Protein AF-0000000065871446 (afdb_homodimer)

Secondary structure (DSSP, 8-state):
-BPPHHHHHHTTSEES--TT-EETTEEEEEEEEEEEE-S-EEE-SS-EEPPPEEEPPPBTTEEEE-SEEEEEEESSEEEPPTTEEEEEEE-HHHHHTTEEEE---B-TT-EE--EEEEEE--TT-EEEETT-EEEEEEEEEB-SS------STTTTTT-/-BPPHHHHHHTTSEES--GGGEETTEEEEEEEEEEEE-S--EE-SS-EEPPPEEEPPPBTTEEEE-SEEEEEEESSEEEPPTTEEEEEEE-HHHHHTTEEEE---B-TT-EE--EEEEEE--TT-EEEETT-EEEEEEEEEPPS-------STTTTTT-

Foldseek 3Di:
DWDALVVCVVVVQKDPADDPQGDGFWGFWFFAWKWDFDDDKDDDPVDIDDTDTDTFDADPQKGWFAFDKMKTWTPMKGFAAQQKKKDKFWDPVQVVQQKGKADDIDWHGAIERDMIMIGRRPNVTDMDGGGDGTMTMMMDGHDDDRDDHDDDPCRHPPD/DWDALVVCVVVVQKAPADPPQGDGQWGFWFFAWKWDFDDDKDDDPVDIGGTDTDTFDADPQKGWFAFDKMKTWTPMKGFAAQQKKKDKFWDPVQVVQQKGKADDIHWHGAIERGMIMIGRRRNRTDMDGGGDGTMTMMMDGHDDDRDDHDDDPCRHPPD

pLDDT: mean 96.27, std 3.94, range [69.25, 98.81]

Radius of gyration: 19.35 Å; Cα contacts (8 Å, |Δi|>4): 882; chains: 2; bounding box: 42×55×50 Å

Nearest PDB structures (foldseek):
  8y1w-assembly1_A  TM=8.614E-01  e=1.441E-10  Thermococcus pacificus
  4dhk-assembly1_A  TM=8.028E-01  e=1.268E-08  Burkholderia th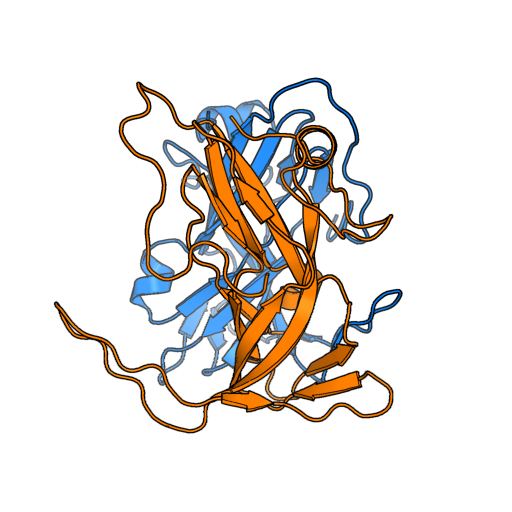ailandensis E264
  3km3-assembly1_A  TM=8.101E-01  e=8.378E-08  Anaplasma phagocytophilum str. HZ
  3km3-assembly1_B  TM=8.031E-01  e=7.521E-08  Anaplasma phagocytophilum str. HZ
  4dhk-assembly2_B  TM=7.930E-01  e=7.126E-08  Burkholderia thailandensis E264

Solvent-accessible surface area (backbone atoms only — not comparable to full-atom values): 15992 Å² total; per-residue (Å²): 74,71,43,38,10,65,53,37,48,75,73,52,27,50,40,79,62,59,94,79,28,66,38,78,56,18,34,39,39,23,42,54,46,51,22,38,67,72,44,46,18,36,45,37,72,86,49,71,43,78,33,50,68,43,74,63,80,51,59,95,52,33,32,78,40,64,56,41,37,28,38,32,29,37,59,29,41,38,36,35,51,80,52,23,36,34,43,51,40,53,34,68,69,46,47,75,56,38,30,49,51,48,45,32,74,38,34,11,45,32,34,27,27,54,64,31,17,36,35,33,66,19,87,88,27,49,81,44,52,69,58,42,72,49,29,34,38,34,40,30,38,37,47,77,76,81,82,50,62,50,77,59,97,58,60,50,32,86,109,60,27,40,26,11,65,53,36,48,74,72,52,27,50,39,80,61,59,92,85,23,65,37,42,47,16,35,38,36,24,43,55,45,51,21,38,70,71,53,78,62,47,87,51,98,88,48,76,43,76,44,50,68,43,73,63,80,49,60,96,52,33,32,78,40,65,58,46,66,30,46,32,29,38,60,29,38,37,35,34,50,80,53,24,36,35,43,51,33,27,31,56,69,46,22,61,33,25,28,48,51,50,56,67,80,39,46,23,46,32,33,26,27,56,64,32,42,37,35,34,47,18,89,59,13,39,34,37,29,67,55,12,70,50,30,32,37,33,40,31,57,48,84,74,82,82,81,72,62,53,76,60,96,59,63,48,33,85,107

InterPro domains:
  IPR011962 dCTP deaminase [PF22769] (18-141)
  IPR023537 Deoxyuridine triphosphate nucleotidohydrolase, archaeal [MF_00635] (1-156)
  IPR033704 dUTPase, trimeric [cd07557] (59-139)
  IPR036157 dUTPase-like superfamily [G3DSA:2.70.40.10] (1-158)
  IPR036157 dUTPase-like superfamily [SSF51283] (17-157)

Organism: Aeropyrum pernix (strain ATCC 700893 / DSM 11879 / JCM 9820 / NBRC 100138 / K1) (NCBI:txid272557)

Sequence (318 aa):
MFLSGRDLVLLGVVKGHSNGAIQPAGVDLSVGEIESLADAGFLGEEDKIMPKGDRIQCEYGVCELEPGAYRLRFNEVVSIPPGHVGFCFPRSSLLRMGCYLGCAVWDPGYTGRGQAMLLVANPHGLRLEMGSRIAQLVVARVEGPLTSLYKGDYQGEGLMFLSGRDLVLLGVVKGHSNGAIQPAGVDLSVGEIESLADAGFLGEEDKIMPKGDRIQCEYGVCELEPGAYRLRFNEVVSIPPGHVGFCFPRSSLLRMGCYLGCAVWDPGYTGRGQAMLLVANPHGLRLEMGSRIAQLVVARVEGPLTSLYKGDYQGEGL

Structure (mmCIF, N/CA/C/O backbone):
data_AF-0000000065871446-model_v1
#
loop_
_entity.id
_entity.type
_entity.pdbx_description
1 polymer "Probable deoxyuridine 5'-triphosphate nucleotidohydrolase"
#
loop_
_atom_site.group_PDB
_atom_site.id
_atom_site.type_symbol
_atom_site.label_atom_id
_atom_site.label_alt_id
_atom_site.label_comp_id
_atom_site.label_asym_id
_atom_site.label_entity_id
_atom_site.label_seq_id
_atom_site.pdbx_PDB_ins_code
_atom_site.Cartn_x
_atom_site.Cartn_y
_atom_site.Cartn_z
_atom_site.occupancy
_atom_site.B_iso_or_equiv
_atom_site.auth_seq_id
_atom_site.auth_comp_id
_atom_site.auth_asym_id
_atom_site.auth_atom_id
_atom_site.pdbx_PDB_model_num
ATOM 1 N N . MET A 1 1 ? -6.676 7.664 -16.719 1 91.56 1 MET A N 1
ATOM 2 C CA . MET A 1 1 ? -7.582 6.723 -17.375 1 91.56 1 MET A CA 1
ATOM 3 C C . MET A 1 1 ? -7.133 5.285 -17.141 1 91.56 1 MET A C 1
ATOM 5 O O . MET A 1 1 ? -5.941 4.988 -17.188 1 91.56 1 MET A O 1
ATOM 9 N N . PHE A 1 2 ? -8.094 4.465 -16.828 1 96 2 PHE A N 1
ATOM 10 C CA . PHE A 1 2 ? -7.816 3.062 -16.547 1 96 2 PHE A CA 1
ATOM 11 C C . PHE A 1 2 ? -8.109 2.195 -17.766 1 96 2 PHE A C 1
ATOM 13 O O . PHE A 1 2 ? -8.953 2.539 -18.578 1 96 2 PHE A O 1
ATOM 20 N N . LEU A 1 3 ? -7.379 1.086 -17.828 1 96.06 3 LEU A N 1
ATOM 21 C CA . LEU A 1 3 ? -7.574 0.124 -18.906 1 96.06 3 LEU A CA 1
ATOM 22 C C . LEU A 1 3 ? -8.656 -0.889 -18.547 1 96.06 3 LEU A C 1
ATOM 24 O O . LEU A 1 3 ? -8.836 -1.215 -17.375 1 96.06 3 LEU A O 1
ATOM 28 N N . SER A 1 4 ? -9.336 -1.374 -19.609 1 96 4 SER A N 1
ATOM 29 C CA . SER A 1 4 ? -10.273 -2.469 -19.391 1 96 4 SER A CA 1
ATOM 30 C C . SER A 1 4 ? -9.539 -3.775 -19.094 1 96 4 SER A C 1
ATOM 32 O O . SER A 1 4 ? -8.375 -3.93 -19.453 1 96 4 SER A O 1
ATOM 34 N N . GLY A 1 5 ? -10.281 -4.695 -18.422 1 96.12 5 GLY A N 1
ATOM 35 C CA . GLY A 1 5 ? -9.703 -6.012 -18.219 1 96.12 5 GLY A CA 1
ATOM 36 C C . GLY A 1 5 ? -9.281 -6.688 -19.516 1 96.12 5 GLY A C 1
ATOM 37 O O . GLY A 1 5 ? -8.227 -7.324 -19.578 1 96.12 5 GLY A O 1
ATOM 38 N N . ARG A 1 6 ? -10.086 -6.562 -20.5 1 95.12 6 ARG A N 1
ATOM 39 C CA . ARG A 1 6 ? -9.781 -7.125 -21.812 1 95.12 6 ARG A CA 1
ATOM 40 C C . ARG A 1 6 ? -8.477 -6.559 -22.359 1 95.12 6 ARG A C 1
ATOM 42 O O . ARG A 1 6 ? -7.637 -7.305 -22.875 1 95.12 6 ARG A O 1
ATOM 49 N N . ASP A 1 7 ? -8.297 -5.289 -22.25 1 96.25 7 ASP A N 1
ATOM 50 C CA . ASP A 1 7 ? -7.09 -4.641 -22.766 1 96.25 7 ASP A CA 1
ATOM 51 C C . ASP A 1 7 ? -5.852 -5.09 -22 1 96.25 7 ASP A C 1
ATOM 53 O O . ASP A 1 7 ? -4.77 -5.215 -22.562 1 96.25 7 ASP A O 1
ATOM 57 N N . LEU A 1 8 ? -6.012 -5.34 -20.672 1 97.12 8 LEU A N 1
ATOM 58 C CA . LEU A 1 8 ? -4.895 -5.816 -19.859 1 97.12 8 LEU A CA 1
ATOM 59 C C . LEU A 1 8 ? -4.375 -7.152 -20.391 1 97.12 8 LEU A C 1
ATOM 61 O O . LEU A 1 8 ? -3.162 -7.367 -20.469 1 97.12 8 LEU A O 1
ATOM 65 N N . VAL A 1 9 ? -5.23 -8.008 -20.766 1 96.12 9 VAL A N 1
ATOM 66 C CA . VAL A 1 9 ? -4.848 -9.328 -21.266 1 96.12 9 VAL A CA 1
ATOM 67 C C . VAL A 1 9 ? -4.289 -9.195 -22.688 1 96.12 9 VAL A C 1
ATOM 69 O O . VAL A 1 9 ? -3.256 -9.781 -23.016 1 96.12 9 VAL A O 1
ATOM 72 N N . LEU A 1 10 ? -4.918 -8.398 -23.531 1 95.56 10 LEU A N 1
ATOM 73 C CA . LEU A 1 10 ? -4.508 -8.227 -24.922 1 95.56 10 LEU A CA 1
ATOM 74 C C . LEU A 1 10 ? -3.117 -7.605 -25 1 95.56 10 LEU A C 1
ATOM 76 O O . LEU A 1 10 ? -2.33 -7.949 -25.891 1 95.56 10 LEU A O 1
ATOM 80 N N . LEU A 1 11 ? -2.816 -6.746 -24.109 1 95.81 11 LEU A N 1
ATOM 81 C CA . LEU A 1 11 ? -1.53 -6.059 -24.109 1 95.81 11 LEU A CA 1
ATOM 82 C C . LEU A 1 11 ? -0.463 -6.91 -23.422 1 95.81 11 LEU A C 1
ATOM 84 O O . LEU A 1 11 ? 0.705 -6.516 -23.359 1 95.81 11 LEU A O 1
ATOM 88 N N . GLY A 1 12 ? -0.89 -8.047 -22.828 1 97.06 12 GLY A N 1
ATOM 89 C CA . GLY A 1 12 ? 0.055 -8.945 -22.172 1 97.06 12 GLY A CA 1
ATOM 90 C C . GLY A 1 12 ? 0.443 -8.484 -20.781 1 97.06 12 GLY A C 1
ATOM 91 O O . GLY A 1 12 ? 1.503 -8.859 -20.266 1 97.06 12 GLY A O 1
ATOM 92 N N . VAL A 1 13 ? -0.344 -7.598 -20.172 1 97.94 13 VAL A N 1
ATOM 93 C CA . VAL A 1 13 ? -0.06 -7.09 -18.828 1 97.94 13 VAL A CA 1
ATOM 94 C C . VAL A 1 13 ? -0.152 -8.227 -17.812 1 97.94 13 VAL A C 1
ATOM 96 O O . VAL A 1 13 ? 0.615 -8.273 -16.844 1 97.94 13 VAL A O 1
ATOM 99 N N . VAL A 1 14 ? -1.069 -9.102 -17.984 1 98 14 VAL A N 1
ATOM 100 C CA . VAL A 1 14 ? -1.254 -10.234 -17.094 1 98 14 VAL A CA 1
ATOM 101 C C . VAL A 1 14 ? -1.146 -11.539 -17.875 1 98 14 VAL A C 1
ATOM 103 O O . VAL A 1 14 ? -1.832 -11.719 -18.891 1 98 14 VAL A O 1
ATOM 106 N N . LYS A 1 15 ? -0.307 -12.391 -17.406 1 97.12 15 LYS A N 1
ATOM 107 C CA . LYS A 1 15 ? -0.175 -13.727 -17.969 1 97.12 15 LYS A CA 1
ATOM 108 C C . LYS A 1 15 ? -0.438 -14.805 -16.922 1 97.12 15 LYS A C 1
ATOM 110 O O . LYS A 1 15 ? -0.032 -14.664 -15.766 1 97.12 15 LYS A O 1
ATOM 115 N N . GLY A 1 16 ? -1.077 -15.898 -17.312 1 96.62 16 GLY A N 1
ATOM 116 C CA . GLY A 1 16 ? -1.334 -17.016 -16.422 1 96.62 16 GLY A CA 1
ATOM 117 C C . GLY A 1 16 ? -2.656 -16.906 -15.688 1 96.62 16 GLY A C 1
ATOM 118 O O . GLY A 1 16 ? -2.877 -17.578 -14.68 1 96.62 16 GLY A O 1
ATOM 119 N N . HIS A 1 17 ? -3.482 -15.992 -16.156 1 95.19 17 HIS A N 1
ATOM 120 C CA . HIS A 1 17 ? -4.777 -15.797 -15.508 1 95.19 17 HIS A CA 1
ATOM 121 C C . HIS A 1 17 ? -5.738 -16.922 -15.852 1 95.19 17 HIS A C 1
ATOM 123 O O . HIS A 1 17 ? -5.645 -17.531 -16.922 1 95.19 17 HIS A O 1
ATOM 129 N N . SER A 1 18 ? -6.594 -17.266 -14.906 1 91.88 18 SER A N 1
ATOM 130 C CA . SER A 1 18 ? -7.598 -18.297 -15.141 1 91.88 18 SER A CA 1
ATOM 131 C C . SER A 1 18 ? -8.719 -17.797 -16.031 1 91.88 18 SER A C 1
ATOM 133 O O . SER A 1 18 ? -8.828 -16.594 -16.281 1 91.88 18 SER A O 1
ATOM 135 N N . ASN A 1 19 ? -9.578 -18.969 -16.281 1 85.44 19 ASN A N 1
ATOM 136 C CA . ASN A 1 19 ? -10.773 -18.641 -17.047 1 85.44 19 ASN A CA 1
ATOM 137 C C . ASN A 1 19 ? -11.758 -17.812 -16.234 1 85.44 19 ASN A C 1
ATOM 139 O O . ASN A 1 19 ? -11.992 -18.094 -15.062 1 85.44 19 ASN A O 1
ATOM 143 N N . GLY A 1 20 ? -12.023 -16.656 -16.344 1 93.12 20 GLY A N 1
ATOM 144 C CA . GLY A 1 20 ? -12.977 -15.82 -15.625 1 93.12 20 GLY A CA 1
ATOM 145 C C . GLY A 1 20 ? -12.328 -14.68 -14.859 1 93.12 20 GLY A C 1
ATOM 146 O O . GLY A 1 20 ? -13.016 -13.93 -14.164 1 93.12 20 GLY A O 1
ATOM 147 N N . ALA A 1 21 ? -11.086 -14.695 -14.961 1 96.75 21 ALA A N 1
ATOM 148 C CA . ALA A 1 21 ? -10.344 -13.719 -14.172 1 96.75 21 ALA A CA 1
ATOM 149 C C . ALA A 1 21 ? -10.5 -12.312 -14.75 1 96.75 21 ALA A C 1
ATOM 151 O O . ALA A 1 21 ? -10.188 -11.32 -14.094 1 96.75 21 ALA A O 1
ATOM 152 N N . ILE A 1 22 ? -10.992 -12.156 -16.031 1 97.25 22 ILE A N 1
ATOM 153 C CA . ILE A 1 22 ? -11.078 -10.867 -16.703 1 97.25 22 ILE A CA 1
ATOM 154 C C . ILE A 1 22 ? -12.312 -10.109 -16.203 1 97.25 22 ILE A C 1
ATOM 156 O O . ILE A 1 22 ? -13.445 -10.562 -16.406 1 97.25 22 ILE A O 1
ATOM 160 N N . GLN A 1 23 ? -12.148 -9.016 -15.516 1 96.38 23 GLN A N 1
ATOM 161 C CA . GLN A 1 23 ? -13.195 -8.109 -15.062 1 96.38 23 GLN A CA 1
ATOM 162 C C . GLN A 1 23 ? -13.312 -6.898 -15.984 1 96.38 23 GLN A C 1
ATOM 164 O O . GLN A 1 23 ? -12.43 -6.652 -16.812 1 96.38 23 GLN A O 1
ATOM 169 N N . PRO A 1 24 ? -14.445 -6.137 -15.891 1 96.44 24 PRO A N 1
ATOM 170 C CA . PRO A 1 24 ? -14.617 -5 -16.797 1 96.44 24 PRO A CA 1
ATOM 171 C C . PRO A 1 24 ? -13.469 -4 -16.719 1 96.44 24 PRO A C 1
ATOM 173 O O . PRO A 1 24 ? -13.031 -3.467 -17.75 1 96.44 24 PRO A O 1
ATOM 176 N N . ALA A 1 25 ? -12.938 -3.809 -15.508 1 97.06 25 ALA A N 1
ATOM 177 C CA . ALA A 1 25 ? -11.945 -2.752 -15.359 1 97.06 25 ALA A CA 1
ATOM 178 C C . ALA A 1 25 ? -10.633 -3.309 -14.797 1 97.06 25 ALA A C 1
ATOM 180 O O . ALA A 1 25 ? -9.828 -2.566 -14.242 1 97.06 25 ALA A O 1
ATOM 181 N N . GLY A 1 26 ? -10.406 -4.605 -14.859 1 97.81 26 GLY A N 1
ATOM 182 C CA . GLY A 1 26 ? -9.195 -5.207 -14.32 1 97.81 26 GLY A CA 1
ATOM 183 C C . GLY A 1 26 ? -9.156 -6.715 -14.492 1 97.81 26 GLY A C 1
ATOM 184 O O . GLY A 1 26 ? -9.984 -7.289 -15.203 1 97.81 26 GLY A O 1
ATOM 185 N N . VAL A 1 27 ? -8.133 -7.293 -13.969 1 98.62 27 VAL A N 1
ATOM 186 C CA . VAL A 1 27 ? -7.961 -8.742 -14.023 1 98.62 27 VAL A CA 1
ATOM 187 C C . VAL A 1 27 ? -7.691 -9.273 -12.617 1 98.62 27 VAL A C 1
ATOM 189 O O . VAL A 1 27 ? -6.863 -8.727 -11.883 1 98.62 27 VAL A O 1
ATOM 192 N N . ASP A 1 28 ? -8.406 -10.32 -12.266 1 98.56 28 ASP A N 1
ATOM 193 C CA . ASP A 1 28 ? -8.211 -10.938 -10.961 1 98.56 28 ASP A CA 1
ATOM 194 C C . ASP A 1 28 ? -6.895 -11.703 -10.906 1 98.56 28 ASP A C 1
ATOM 196 O O . ASP A 1 28 ? -6.512 -12.359 -11.875 1 98.56 28 ASP A O 1
ATOM 200 N N . LEU A 1 29 ? -6.207 -11.617 -9.82 1 98.69 29 LEU A N 1
ATOM 201 C CA . LEU A 1 29 ? -5.012 -12.398 -9.508 1 98.69 29 LEU A CA 1
ATOM 202 C C . LEU A 1 29 ? -5.316 -13.477 -8.477 1 98.69 29 LEU A C 1
ATOM 204 O O . LEU A 1 29 ? -6.227 -13.32 -7.656 1 98.69 29 LEU A O 1
ATOM 208 N N . SER A 1 30 ? -4.504 -14.5 -8.508 1 98.56 30 SER A N 1
ATOM 209 C CA . SER A 1 30 ? -4.824 -15.656 -7.676 1 98.56 30 SER A CA 1
ATOM 210 C C . SER A 1 30 ? -3.662 -16 -6.75 1 98.56 30 SER A C 1
ATOM 212 O O . SER A 1 30 ? -2.525 -15.594 -6.992 1 98.56 30 SER A O 1
ATOM 214 N N . VAL A 1 31 ? -3.988 -16.766 -5.727 1 98 31 VAL A N 1
ATOM 215 C CA . VAL A 1 31 ? -3.027 -17.156 -4.703 1 98 31 VAL A CA 1
ATOM 216 C C . VAL A 1 31 ? -2.023 -18.156 -5.289 1 98 31 VAL A C 1
ATOM 218 O O . VAL A 1 31 ? -2.406 -19.219 -5.766 1 98 31 VAL A O 1
ATOM 221 N N . GLY A 1 32 ? -0.728 -17.781 -5.203 1 97.25 32 GLY A N 1
ATOM 222 C CA . GLY A 1 32 ? 0.337 -18.672 -5.621 1 97.25 32 GLY A CA 1
ATOM 223 C C . GLY A 1 32 ? 1.037 -19.344 -4.461 1 97.25 32 GLY A C 1
ATOM 224 O O . GLY A 1 32 ? 1.121 -20.578 -4.41 1 97.25 32 GLY A O 1
ATOM 225 N N . GLU A 1 33 ? 1.584 -18.594 -3.559 1 97.06 33 GLU A N 1
ATOM 226 C CA . GLU A 1 33 ? 2.275 -19.062 -2.361 1 97.06 33 GLU A CA 1
ATOM 227 C C . GLU A 1 33 ? 1.897 -18.219 -1.144 1 97.06 33 GLU A C 1
ATOM 229 O O . GLU A 1 33 ? 1.631 -17.031 -1.267 1 97.06 33 GLU A O 1
ATOM 234 N N . ILE A 1 34 ? 1.921 -18.922 -0.013 1 98.12 34 ILE A N 1
ATOM 235 C CA . ILE A 1 34 ? 1.662 -18.219 1.244 1 98.12 34 ILE A CA 1
ATOM 236 C C . ILE A 1 34 ? 2.727 -18.609 2.271 1 98.12 34 ILE A C 1
ATOM 238 O O . ILE A 1 34 ? 3.051 -19.781 2.432 1 98.12 34 ILE A O 1
ATOM 242 N N . GLU A 1 35 ? 3.248 -17.594 2.932 1 98.44 35 GLU A N 1
ATOM 243 C CA . GLU A 1 35 ? 4.242 -17.812 3.982 1 98.44 35 GLU A CA 1
ATOM 244 C C . GLU A 1 35 ? 3.861 -17.062 5.258 1 98.44 35 GLU A C 1
ATOM 246 O O . GLU A 1 35 ? 3.34 -15.945 5.199 1 98.44 35 GLU A O 1
ATOM 251 N N . SER A 1 36 ? 4.105 -17.703 6.395 1 98.25 36 SER A N 1
ATOM 252 C CA . SER A 1 36 ? 4.125 -16.969 7.66 1 98.25 36 SER A CA 1
ATOM 253 C C . SER A 1 36 ? 5.465 -16.266 7.875 1 98.25 36 SER A C 1
ATOM 255 O O . SER A 1 36 ? 6.453 -16.609 7.223 1 98.25 36 SER A O 1
ATOM 257 N N . LEU A 1 37 ? 5.453 -15.266 8.711 1 98.25 37 LEU A N 1
ATOM 258 C CA . LEU A 1 37 ? 6.684 -14.539 9.016 1 98.25 37 LEU A CA 1
ATOM 259 C C . LEU A 1 37 ? 7.375 -15.133 10.242 1 98.25 37 LEU A C 1
ATOM 261 O O . LEU A 1 37 ? 6.754 -15.273 11.297 1 98.25 37 LEU A O 1
ATOM 265 N N . ALA A 1 38 ? 8.656 -15.375 10.117 1 97.81 38 ALA A N 1
ATOM 266 C CA . ALA A 1 38 ? 9.352 -16.156 11.148 1 97.81 38 ALA A CA 1
ATOM 267 C C . ALA A 1 38 ? 10.203 -15.25 12.031 1 97.81 38 ALA A C 1
ATOM 269 O O . ALA A 1 38 ? 10.68 -15.672 13.086 1 97.81 38 ALA A O 1
ATOM 270 N N . ASP A 1 39 ? 10.484 -14.039 11.688 1 97.5 39 ASP A N 1
ATOM 271 C CA . ASP A 1 39 ? 11.25 -13.086 12.477 1 97.5 39 ASP A CA 1
ATOM 272 C C . ASP A 1 39 ? 10.883 -11.648 12.109 1 97.5 39 ASP A C 1
ATOM 274 O O . ASP A 1 39 ? 9.977 -11.422 11.305 1 97.5 39 ASP A O 1
ATOM 278 N N . ALA A 1 40 ? 11.492 -10.688 12.852 1 96.75 40 ALA A N 1
ATOM 279 C CA . ALA A 1 40 ? 11.234 -9.266 12.617 1 96.75 40 ALA A CA 1
ATOM 280 C C . ALA A 1 40 ? 11.945 -8.789 11.344 1 96.75 40 ALA A C 1
ATOM 282 O O . ALA A 1 40 ? 12.992 -9.328 10.977 1 96.75 40 ALA A O 1
ATOM 283 N N . GLY A 1 41 ? 11.352 -7.844 10.672 1 96.62 41 GLY A N 1
ATOM 284 C CA . GLY A 1 41 ? 12.062 -7.148 9.609 1 96.62 41 GLY A CA 1
ATOM 285 C C . GLY A 1 41 ? 12.781 -5.898 10.086 1 96.62 41 GLY A C 1
ATOM 286 O O . GLY A 1 41 ? 12.508 -5.402 11.18 1 96.62 41 GLY A O 1
ATOM 287 N N . PHE A 1 42 ? 13.734 -5.48 9.289 1 98.06 42 PHE A N 1
ATOM 288 C CA . PHE A 1 42 ? 14.398 -4.203 9.5 1 98.06 42 PHE A CA 1
ATOM 289 C C . PHE A 1 42 ? 14.273 -3.314 8.266 1 98.06 42 PHE A C 1
ATOM 291 O O . PHE A 1 42 ? 14.633 -3.727 7.16 1 98.06 42 PHE A O 1
ATOM 298 N N . LEU A 1 43 ? 13.695 -2.166 8.414 1 97.81 43 LEU A N 1
ATOM 299 C CA . LEU A 1 43 ? 13.609 -1.159 7.367 1 97.81 43 LEU A CA 1
ATOM 300 C C . LEU A 1 43 ? 14.531 0.021 7.664 1 97.81 43 LEU A C 1
ATOM 302 O O . LEU A 1 43 ? 14.25 0.822 8.555 1 97.81 43 LEU A O 1
ATOM 306 N N . GLY A 1 44 ? 15.555 0.175 6.871 1 96.5 44 GLY A N 1
ATOM 307 C CA . GLY A 1 44 ? 16.5 1.279 7.008 1 96.5 44 GLY A CA 1
ATOM 308 C C . GLY A 1 44 ? 16.469 2.238 5.832 1 96.5 44 GLY A C 1
ATOM 309 O O . GLY A 1 44 ? 15.797 1.975 4.828 1 96.5 44 GLY A O 1
ATOM 310 N N . GLU A 1 45 ? 17.266 3.34 5.941 1 93.56 45 GLU A N 1
ATOM 311 C CA . GLU A 1 45 ? 17.344 4.32 4.863 1 93.56 45 GLU A CA 1
ATOM 312 C C . GLU A 1 45 ? 18.078 3.746 3.652 1 93.56 45 GLU A C 1
ATOM 314 O O . GLU A 1 45 ? 17.688 4 2.51 1 93.56 45 GLU A O 1
ATOM 319 N N . GLU A 1 46 ? 19.062 2.938 3.988 1 91.06 46 GLU A N 1
ATOM 320 C CA . GLU A 1 46 ? 19.906 2.479 2.891 1 91.06 46 GLU A CA 1
ATOM 321 C C . GLU A 1 46 ? 19.922 0.954 2.809 1 91.06 46 GLU A C 1
ATOM 323 O O . GLU A 1 46 ? 20.531 0.383 1.903 1 91.06 46 GLU A O 1
ATOM 328 N N . ASP A 1 47 ? 19.359 0.341 3.785 1 92.5 47 ASP A N 1
ATOM 329 C CA . ASP A 1 47 ? 19.375 -1.118 3.814 1 92.5 47 ASP A CA 1
ATOM 330 C C . ASP A 1 47 ? 18.078 -1.669 4.406 1 92.5 47 ASP A C 1
ATOM 332 O O . ASP A 1 47 ? 17.281 -0.916 4.957 1 92.5 47 ASP A O 1
ATOM 336 N N . LYS A 1 48 ? 17.891 -2.982 4.133 1 95.81 48 LYS A N 1
ATOM 337 C CA . LYS A 1 48 ? 16.75 -3.676 4.703 1 95.81 48 LYS A CA 1
ATOM 338 C C . LYS A 1 48 ? 17.047 -5.156 4.918 1 95.81 48 LYS A C 1
ATOM 340 O O . LYS A 1 48 ? 17.859 -5.738 4.199 1 95.81 48 LYS A O 1
ATOM 345 N N . ILE A 1 49 ? 16.422 -5.645 5.934 1 97.19 49 ILE A N 1
ATOM 346 C CA . ILE A 1 49 ? 16.453 -7.074 6.211 1 97.19 49 ILE A CA 1
ATOM 347 C C . ILE A 1 49 ? 15.023 -7.629 6.195 1 97.19 49 ILE A C 1
ATOM 349 O O . ILE A 1 49 ? 14.195 -7.258 7.035 1 97.19 49 ILE A O 1
ATOM 353 N N . MET A 1 50 ? 14.773 -8.492 5.234 1 97.25 50 MET A N 1
ATOM 354 C CA . MET A 1 50 ? 13.453 -9.094 5.121 1 97.25 50 MET A CA 1
ATOM 355 C C . MET A 1 50 ? 13.281 -10.234 6.121 1 97.25 50 MET A C 1
ATOM 357 O O . MET A 1 50 ? 14.211 -11.023 6.328 1 97.25 50 MET A O 1
ATOM 361 N N . PRO A 1 51 ? 12.102 -10.281 6.707 1 97.88 51 PRO A N 1
ATOM 362 C CA . PRO A 1 51 ? 11.867 -11.461 7.551 1 97.88 51 PRO A CA 1
ATOM 363 C C . PRO A 1 51 ? 11.938 -12.773 6.766 1 97.88 51 PRO A C 1
ATOM 365 O O . PRO A 1 51 ? 11.539 -12.82 5.598 1 97.88 51 PRO A O 1
ATOM 368 N N . LYS A 1 52 ? 12.383 -13.773 7.516 1 97.5 52 LYS A N 1
ATOM 369 C CA . LYS A 1 52 ? 12.281 -15.117 6.941 1 97.5 52 LYS A CA 1
ATOM 370 C C . LYS A 1 52 ? 10.828 -15.562 6.848 1 97.5 52 LYS A C 1
ATOM 372 O O . LYS A 1 52 ? 9.992 -15.164 7.668 1 97.5 52 LYS A O 1
ATOM 377 N N . GLY A 1 53 ? 10.578 -16.328 5.82 1 96.94 53 GLY A N 1
ATOM 378 C CA . GLY A 1 53 ? 9.25 -16.891 5.625 1 96.94 53 GLY A CA 1
ATOM 379 C C . GLY A 1 53 ? 9.203 -18.391 5.793 1 96.94 53 GLY A C 1
ATOM 380 O O . GLY A 1 53 ? 10.133 -19.094 5.406 1 96.94 53 GLY A O 1
ATOM 381 N N . ASP A 1 54 ? 8.109 -18.875 6.414 1 97.56 54 ASP A N 1
ATOM 382 C CA . ASP A 1 54 ? 7.82 -20.312 6.465 1 97.56 54 ASP A CA 1
ATOM 383 C C . ASP A 1 54 ? 6.609 -20.656 5.605 1 97.56 54 ASP A C 1
ATOM 385 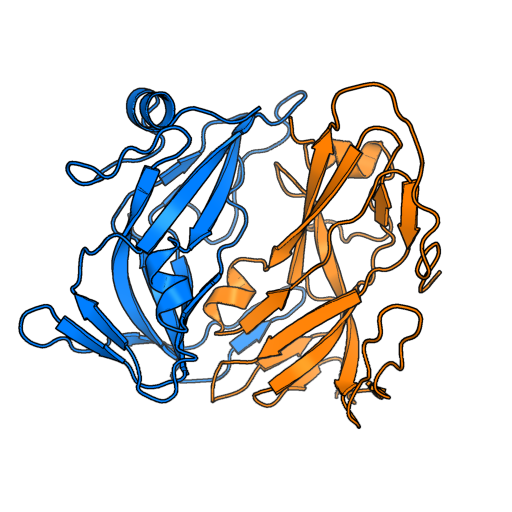O O . ASP A 1 54 ? 5.5 -20.188 5.871 1 97.56 54 ASP A O 1
ATOM 389 N N . ARG A 1 55 ? 6.832 -21.5 4.672 1 97.06 55 ARG A N 1
ATOM 390 C CA . ARG A 1 55 ? 5.746 -21.875 3.773 1 97.06 55 ARG A CA 1
ATOM 391 C C . ARG A 1 55 ? 4.621 -22.578 4.535 1 97.06 55 ARG A C 1
ATOM 393 O O . ARG A 1 55 ? 4.871 -23.469 5.348 1 97.06 55 ARG A O 1
ATOM 400 N N . ILE A 1 56 ? 3.461 -22.094 4.25 1 97.25 56 ILE A N 1
ATOM 401 C CA . ILE A 1 56 ? 2.303 -22.719 4.883 1 97.25 56 ILE A CA 1
ATOM 402 C C . ILE A 1 56 ? 1.996 -24.047 4.211 1 97.25 56 ILE A C 1
ATOM 404 O O . ILE A 1 56 ? 1.938 -24.141 2.982 1 97.25 56 ILE A O 1
ATOM 408 N N . GLN A 1 57 ? 1.873 -25.094 4.973 1 93.81 57 GLN A N 1
ATOM 409 C CA . GLN A 1 57 ? 1.521 -26.406 4.449 1 93.81 57 GLN A CA 1
ATOM 410 C C . GLN A 1 57 ? 0.015 -26.531 4.246 1 93.81 57 GLN A C 1
ATOM 412 O O . GLN A 1 57 ? -0.76 -26.375 5.191 1 93.81 57 GLN A O 1
ATOM 417 N N . CYS A 1 58 ? -0.327 -26.781 3.07 1 96.12 58 CYS A N 1
ATOM 418 C CA . CYS A 1 58 ? -1.737 -26.922 2.727 1 96.12 58 CYS A CA 1
ATOM 419 C C . CYS A 1 58 ? -2.109 -28.391 2.568 1 96.12 58 CYS A C 1
ATOM 421 O O . CYS A 1 58 ? -1.296 -29.203 2.113 1 96.12 58 CYS A O 1
ATOM 423 N N . GLU A 1 59 ? -3.275 -28.75 3.02 1 96.5 59 GLU A N 1
ATOM 424 C CA . GLU A 1 59 ? -3.812 -30.109 2.844 1 96.5 59 GLU A CA 1
ATOM 425 C C . GLU A 1 59 ? -4.785 -30.156 1.668 1 96.5 59 GLU A C 1
ATOM 427 O O . GLU A 1 59 ? -5.789 -29.438 1.649 1 96.5 59 GLU A O 1
ATOM 432 N N . TYR A 1 60 ? -4.508 -31 0.761 1 96.44 60 TYR A N 1
ATOM 433 C CA . TYR A 1 60 ? -5.332 -31.156 -0.433 1 96.44 60 TYR A CA 1
ATOM 434 C C . TYR A 1 60 ? -5.578 -29.812 -1.109 1 96.44 60 TYR A C 1
ATOM 436 O O . TYR A 1 60 ? -6.707 -29.5 -1.483 1 96.44 60 TYR A O 1
ATOM 444 N N . GLY A 1 61 ? -4.645 -28.984 -1.02 1 96.19 61 GLY A N 1
ATOM 445 C CA . GLY A 1 61 ? -4.699 -27.719 -1.728 1 96.19 61 GLY A CA 1
ATOM 446 C C . GLY A 1 61 ? -5.383 -26.625 -0.934 1 96.19 61 GLY A C 1
ATOM 447 O O . GLY A 1 61 ? -5.527 -25.5 -1.416 1 96.19 61 GLY A O 1
ATOM 448 N N . VAL A 1 62 ? -5.793 -26.938 0.288 1 98.06 62 VAL A N 1
ATOM 449 C CA . VAL A 1 62 ? -6.488 -25.969 1.124 1 98.06 62 VAL A CA 1
ATOM 450 C C . VAL A 1 62 ? -5.617 -25.609 2.324 1 98.06 62 VAL A C 1
ATOM 452 O O . VAL A 1 62 ? -5.133 -26.484 3.039 1 98.06 62 VAL A O 1
ATOM 455 N N . CYS A 1 63 ? -5.398 -24.328 2.51 1 97.88 63 CYS A N 1
ATOM 456 C CA . CYS A 1 63 ? -4.652 -23.812 3.652 1 97.88 63 CYS A CA 1
ATOM 457 C C . CYS A 1 63 ? -5.594 -23.281 4.73 1 97.88 63 CYS A C 1
ATOM 459 O O . CYS A 1 63 ? -6.566 -22.594 4.426 1 97.88 63 CYS A O 1
ATOM 461 N N . GLU A 1 64 ? -5.312 -23.656 5.898 1 98.12 64 GLU A N 1
ATOM 462 C CA . GLU A 1 64 ? -6 -23.078 7.055 1 98.12 64 GLU A CA 1
ATOM 463 C C . GLU A 1 64 ? -5.129 -22.047 7.762 1 98.12 64 GLU A C 1
ATOM 465 O O . GLU A 1 64 ? -4.098 -22.391 8.344 1 98.12 64 GLU A O 1
ATOM 470 N N . LEU A 1 65 ? -5.598 -20.859 7.75 1 98.38 65 LEU A N 1
ATOM 471 C CA . LEU A 1 65 ? -4.805 -19.766 8.305 1 98.38 65 LEU A CA 1
ATOM 472 C C . LEU A 1 65 ? -5.426 -19.234 9.594 1 98.38 65 LEU A C 1
ATOM 474 O O . LEU A 1 65 ? -6.613 -18.906 9.625 1 98.38 65 LEU A O 1
ATOM 478 N N . GLU A 1 66 ? -4.641 -19.125 10.641 1 98.25 66 GLU A N 1
ATOM 479 C CA . GLU A 1 66 ? -5.039 -18.453 11.867 1 98.25 66 GLU A CA 1
ATOM 480 C C . GLU A 1 66 ? -4.973 -16.938 11.703 1 98.25 66 GLU A C 1
ATOM 482 O O . GLU A 1 66 ? -4.363 -16.438 10.758 1 98.25 66 GLU A O 1
ATOM 487 N N . PRO A 1 67 ? -5.664 -16.219 12.648 1 98.5 67 PRO A N 1
ATOM 488 C CA . PRO A 1 67 ? -5.516 -14.758 12.578 1 98.5 67 PRO A CA 1
ATOM 489 C C . PRO A 1 67 ? -4.059 -14.312 12.586 1 98.5 67 PRO A C 1
ATOM 491 O O . PRO A 1 67 ? -3.242 -14.875 13.32 1 98.5 67 PRO A O 1
ATOM 494 N N . GLY A 1 68 ? -3.699 -13.391 11.719 1 98.25 68 GLY A N 1
ATOM 495 C CA . GLY A 1 68 ? -2.326 -12.93 11.609 1 98.25 68 GLY A CA 1
ATOM 496 C C . GLY A 1 68 ? -1.973 -12.43 10.219 1 98.25 68 GLY A C 1
ATOM 497 O O . GLY A 1 68 ? -2.846 -12.312 9.352 1 98.25 68 GLY A O 1
ATOM 498 N N . ALA A 1 69 ? -0.693 -12.047 10.062 1 98.56 69 ALA A N 1
ATOM 499 C CA . ALA A 1 69 ? -0.19 -11.547 8.789 1 98.56 69 ALA A CA 1
ATOM 500 C C . ALA A 1 69 ? 0.591 -12.625 8.047 1 98.56 69 ALA A C 1
ATOM 502 O O . ALA A 1 69 ? 1.344 -13.383 8.656 1 98.56 69 ALA A O 1
ATOM 503 N N . TYR A 1 70 ? 0.387 -12.633 6.734 1 98.75 70 TYR A N 1
ATOM 504 C CA . TYR A 1 70 ? 1.057 -13.578 5.844 1 98.75 70 TYR A CA 1
ATOM 505 C C . TYR A 1 70 ? 1.603 -12.867 4.613 1 98.75 70 TYR A C 1
ATOM 507 O O . TYR A 1 70 ? 1.058 -11.844 4.184 1 98.75 70 TYR A O 1
ATOM 515 N N . ARG A 1 71 ? 2.703 -13.391 4.094 1 98.31 71 ARG A N 1
ATOM 516 C CA . ARG A 1 71 ? 3.219 -12.984 2.791 1 98.31 71 ARG A CA 1
ATOM 517 C C . ARG A 1 71 ? 2.65 -13.852 1.678 1 98.31 71 ARG A C 1
ATOM 519 O O . ARG A 1 71 ? 2.717 -15.086 1.752 1 98.31 71 ARG A O 1
ATOM 526 N N . LEU A 1 72 ? 2.07 -13.203 0.709 1 98.38 72 LEU A N 1
ATOM 527 C CA . LEU A 1 72 ? 1.421 -13.914 -0.387 1 98.38 72 LEU A CA 1
ATOM 528 C C . LEU A 1 72 ? 2.062 -13.555 -1.723 1 98.38 72 LEU A C 1
ATOM 530 O O . LEU A 1 72 ? 2.293 -12.383 -2.008 1 98.38 72 LEU A O 1
ATOM 534 N N . ARG A 1 73 ? 2.389 -14.578 -2.51 1 98.19 73 ARG A N 1
ATOM 535 C CA . ARG A 1 73 ? 2.809 -14.375 -3.893 1 98.19 73 ARG A CA 1
ATOM 536 C C . ARG A 1 73 ? 1.71 -14.789 -4.867 1 98.19 73 ARG A C 1
ATOM 538 O O . ARG A 1 73 ? 1.095 -15.844 -4.703 1 98.19 73 ARG A O 1
ATOM 545 N N . PHE A 1 74 ? 1.517 -13.953 -5.855 1 98.5 74 PHE A N 1
ATOM 546 C CA . PHE A 1 74 ? 0.485 -14.25 -6.84 1 98.5 74 PHE A CA 1
ATOM 547 C C . PHE A 1 74 ? 0.984 -15.273 -7.855 1 98.5 74 PHE A C 1
ATOM 549 O O . PHE A 1 74 ? 2.191 -15.414 -8.055 1 98.5 74 PHE A O 1
ATOM 556 N N . ASN A 1 75 ? 0.041 -15.922 -8.5 1 98.25 75 ASN A N 1
ATOM 557 C CA . ASN A 1 75 ? 0.359 -16.891 -9.547 1 98.25 75 ASN A CA 1
ATOM 558 C C . ASN A 1 75 ? 0.719 -16.203 -10.859 1 98.25 75 ASN A C 1
ATOM 560 O O . ASN A 1 75 ? 1.568 -16.688 -11.609 1 98.25 75 ASN A O 1
ATOM 564 N N . GLU A 1 76 ? 0.052 -15.164 -11.164 1 98.5 76 GLU A N 1
ATOM 565 C CA . GLU A 1 76 ? 0.139 -14.523 -12.477 1 98.5 76 GLU A CA 1
ATOM 566 C C . GLU A 1 76 ? 1.424 -13.711 -12.609 1 98.5 76 GLU A C 1
ATOM 568 O O . GLU A 1 76 ? 1.915 -13.148 -11.625 1 98.5 76 GLU A O 1
ATOM 573 N N . VAL A 1 77 ? 1.932 -13.68 -13.766 1 98.62 77 VAL A N 1
ATOM 574 C CA . VAL A 1 77 ? 2.996 -12.742 -14.102 1 98.62 77 VAL A CA 1
ATOM 575 C C . VAL A 1 77 ? 2.393 -11.406 -14.531 1 98.62 77 VAL A C 1
ATOM 577 O O . VAL A 1 77 ? 1.548 -11.359 -15.43 1 98.62 77 VAL A O 1
ATOM 580 N N . VAL A 1 78 ? 2.758 -10.383 -13.867 1 98.62 78 VAL A N 1
ATOM 581 C CA . VAL A 1 78 ? 2.309 -9.039 -14.195 1 98.62 78 VAL A CA 1
ATOM 582 C C . VAL A 1 78 ? 3.438 -8.266 -14.883 1 98.62 78 VAL A C 1
ATOM 584 O O . VAL A 1 78 ? 4.578 -8.281 -14.414 1 98.62 78 VAL A O 1
ATOM 587 N N . SER A 1 79 ? 3.178 -7.66 -16 1 98.69 79 SER A N 1
ATOM 588 C CA . SER A 1 79 ? 4.098 -6.789 -16.734 1 98.69 79 SER A CA 1
ATOM 589 C C . SER A 1 79 ? 3.459 -5.434 -17.031 1 98.69 79 SER A C 1
ATOM 591 O O . SER A 1 79 ? 2.645 -5.316 -17.938 1 98.69 79 SER A O 1
ATOM 593 N N . ILE A 1 80 ? 3.902 -4.402 -16.328 1 98.25 80 ILE A N 1
ATOM 594 C CA . ILE A 1 80 ? 3.336 -3.07 -16.516 1 98.25 80 ILE A CA 1
ATOM 595 C C . ILE A 1 80 ? 4.055 -2.363 -17.672 1 98.25 80 ILE A C 1
ATOM 597 O O . ILE A 1 80 ? 5.258 -2.102 -17.578 1 98.25 80 ILE A O 1
ATOM 601 N N . PRO A 1 81 ? 3.342 -2.049 -18.688 1 96.25 81 PRO A N 1
ATOM 602 C CA . PRO A 1 81 ? 4.008 -1.381 -19.812 1 96.25 81 PRO A CA 1
ATOM 603 C C . PRO A 1 81 ? 4.508 0.017 -19.453 1 96.25 81 PRO A C 1
ATOM 605 O O . PRO A 1 81 ? 4 0.634 -18.516 1 96.25 81 PRO A O 1
ATOM 608 N N . PRO A 1 82 ? 5.57 0.443 -20.297 1 95.06 82 PRO A N 1
ATOM 609 C CA . PRO A 1 82 ? 5.922 1.854 -20.125 1 95.06 82 PRO A CA 1
ATOM 610 C C . PRO A 1 82 ? 4.711 2.781 -20.234 1 95.06 82 PRO A C 1
ATOM 612 O O . PRO A 1 82 ? 3.803 2.525 -21.031 1 95.06 82 PRO A O 1
ATOM 615 N N . GLY A 1 83 ? 4.637 3.789 -19.438 1 94.69 83 GLY A N 1
ATOM 616 C CA . GLY A 1 83 ? 3.568 4.773 -19.484 1 94.69 83 GLY A CA 1
ATOM 617 C C . GLY A 1 83 ? 2.322 4.348 -18.734 1 94.69 83 GLY A C 1
ATOM 618 O O . GLY A 1 83 ? 1.249 4.926 -18.922 1 94.69 83 GLY A O 1
ATOM 619 N N . HIS A 1 84 ? 2.445 3.275 -17.969 1 97.25 84 HIS A N 1
ATOM 620 C CA . HIS A 1 84 ? 1.312 2.805 -17.172 1 97.25 84 HIS A CA 1
ATOM 621 C C . HIS A 1 84 ? 1.715 2.553 -15.727 1 97.25 84 HIS A C 1
ATOM 623 O O . HIS A 1 84 ? 2.904 2.443 -15.422 1 97.25 84 HIS A O 1
ATOM 629 N N . VAL A 1 85 ? 0.75 2.518 -14.875 1 97.88 85 VAL A N 1
ATOM 630 C CA . VAL A 1 85 ? 0.947 2.213 -13.461 1 97.88 85 VAL A CA 1
ATOM 631 C C . VAL A 1 85 ? -0.141 1.256 -12.984 1 97.88 85 VAL A C 1
ATOM 633 O O . VAL A 1 85 ? -1.298 1.363 -13.398 1 97.88 85 VAL A O 1
ATOM 636 N N . GLY A 1 86 ? 0.282 0.308 -12.148 1 98.56 86 GLY A N 1
ATOM 637 C CA . GLY A 1 86 ? -0.648 -0.701 -11.672 1 98.56 86 GLY A CA 1
ATOM 638 C C . GLY A 1 86 ? -0.964 -0.565 -10.195 1 98.56 86 GLY A C 1
ATOM 639 O O . GLY A 1 86 ? -0.101 -0.181 -9.398 1 98.56 86 GLY A O 1
ATOM 640 N N . PHE A 1 87 ? -2.189 -0.923 -9.828 1 98.5 87 PHE A N 1
ATOM 641 C CA . PHE A 1 87 ? -2.689 -1.016 -8.461 1 98.5 87 PHE A CA 1
ATOM 642 C C . PHE A 1 87 ? -3.432 -2.328 -8.242 1 98.5 87 PHE A C 1
ATOM 644 O O . PHE A 1 87 ? -3.994 -2.893 -9.188 1 98.5 87 PHE A O 1
ATOM 651 N N . CYS A 1 88 ? -3.379 -2.777 -7.07 1 97.75 88 CYS A N 1
ATOM 652 C CA . CYS A 1 88 ? -4.152 -3.979 -6.777 1 97.75 88 CYS A CA 1
ATOM 653 C C . CYS A 1 88 ? -4.992 -3.789 -5.52 1 97.75 88 CYS A C 1
ATOM 655 O O . CYS A 1 88 ? -4.555 -3.146 -4.562 1 97.75 88 CYS A O 1
ATOM 657 N N . PHE A 1 89 ? -6.164 -4.398 -5.562 1 98 89 PHE A N 1
ATOM 658 C CA . PHE A 1 89 ? -7.141 -4.32 -4.488 1 98 89 PHE A CA 1
ATOM 659 C C . PHE A 1 89 ? -7.695 -5.703 -4.156 1 98 89 PHE A C 1
ATOM 661 O O . PHE A 1 89 ? -7.793 -6.566 -5.035 1 98 89 PHE A O 1
ATOM 668 N N . PRO A 1 90 ? -8.016 -5.887 -2.832 1 98.5 90 PRO A N 1
ATOM 669 C CA . PRO A 1 90 ? -8.68 -7.152 -2.5 1 98.5 90 PRO A CA 1
ATOM 670 C C . PRO A 1 90 ? -10.016 -7.316 -3.209 1 98.5 90 PRO A C 1
ATOM 672 O O . PRO A 1 90 ? -10.758 -6.344 -3.375 1 98.5 90 PRO A O 1
ATOM 675 N N . ARG A 1 91 ? -10.305 -8.523 -3.637 1 97.5 91 ARG A N 1
ATOM 676 C CA . ARG A 1 91 ? -11.68 -8.789 -4.043 1 97.5 91 ARG A CA 1
ATOM 677 C C . ARG A 1 91 ? -12.641 -8.594 -2.871 1 97.5 91 ARG A C 1
ATOM 679 O O . ARG A 1 91 ? -12.273 -8.828 -1.718 1 97.5 91 ARG A O 1
ATOM 686 N N . SER A 1 92 ? -13.875 -8.281 -3.197 1 97.56 92 SER A N 1
ATOM 687 C CA . SER A 1 92 ? -14.867 -7.961 -2.18 1 97.56 92 SER A CA 1
ATOM 688 C C . SER A 1 92 ? -15.109 -9.148 -1.252 1 97.56 92 SER A C 1
ATOM 690 O O . SER A 1 92 ? -15.32 -8.969 -0.051 1 97.56 92 SER A O 1
ATOM 692 N N . SER A 1 93 ? -15.078 -10.391 -1.759 1 97.31 93 SER A N 1
ATOM 693 C CA . SER A 1 93 ? -15.305 -11.586 -0.954 1 97.31 93 SER A CA 1
ATOM 694 C C . SER A 1 93 ? -14.297 -11.688 0.183 1 97.31 93 SER A C 1
ATOM 696 O O . SER A 1 93 ? -14.656 -12.047 1.306 1 97.31 93 SER A O 1
ATOM 698 N N . LEU A 1 94 ? -13.055 -11.391 -0.145 1 98.06 94 LEU A N 1
ATOM 699 C CA . LEU A 1 94 ? -12.008 -11.461 0.869 1 98.06 94 LEU A CA 1
ATOM 700 C C . LEU A 1 94 ? -12.305 -10.5 2.02 1 98.06 94 LEU A C 1
ATOM 702 O O . LEU A 1 94 ? -12.164 -10.867 3.189 1 98.06 94 LEU A O 1
ATOM 706 N N . LEU A 1 95 ? -12.734 -9.289 1.699 1 97.88 95 LEU A N 1
ATOM 707 C CA . LEU A 1 95 ? -13.055 -8.281 2.703 1 97.88 95 LEU A CA 1
ATOM 708 C C . LEU A 1 95 ? -14.203 -8.742 3.594 1 97.88 95 LEU A C 1
ATOM 710 O O . LEU A 1 95 ? -14.156 -8.578 4.812 1 97.88 95 LEU A O 1
ATOM 714 N N . ARG A 1 96 ? -15.195 -9.312 2.967 1 98 96 ARG A N 1
ATOM 715 C CA . ARG A 1 96 ? -16.391 -9.758 3.68 1 98 96 ARG A CA 1
ATOM 716 C C . ARG A 1 96 ? -16.062 -10.922 4.613 1 98 96 ARG A C 1
ATOM 718 O O . ARG A 1 96 ? -16.828 -11.219 5.531 1 98 96 ARG A O 1
ATOM 725 N N . MET A 1 97 ? -14.938 -11.555 4.402 1 98.31 97 MET A N 1
ATOM 726 C CA . MET A 1 97 ? -14.5 -12.664 5.246 1 98.31 97 MET A CA 1
ATOM 727 C C . MET A 1 97 ? -13.633 -12.156 6.398 1 98.31 97 MET A C 1
ATOM 729 O O . MET A 1 97 ? -13.07 -12.961 7.148 1 98.31 97 MET A O 1
ATOM 733 N N . GLY A 1 98 ? -13.492 -10.875 6.574 1 98.5 98 GLY A N 1
ATOM 734 C CA . GLY A 1 98 ? -12.688 -10.312 7.645 1 98.5 98 GLY A CA 1
ATOM 735 C C . GLY A 1 98 ? -11.195 -10.344 7.359 1 98.5 98 GLY A C 1
ATOM 736 O O . GLY A 1 98 ? -10.391 -10.477 8.281 1 98.5 98 GLY A O 1
ATOM 737 N N . CYS A 1 99 ? -10.852 -10.344 6.098 1 98.62 99 CYS A N 1
ATOM 738 C CA . CYS A 1 99 ? -9.453 -10.375 5.68 1 98.62 99 CYS A CA 1
ATOM 739 C C . CYS A 1 99 ? -9.125 -9.195 4.773 1 98.62 99 CYS A C 1
ATOM 741 O O . CYS A 1 99 ? -10.023 -8.609 4.164 1 98.62 99 CYS A O 1
ATOM 743 N N . TYR A 1 100 ? -7.898 -8.812 4.77 1 98.19 100 TYR A N 1
ATOM 744 C CA . TYR A 1 100 ? -7.426 -7.711 3.936 1 98.19 100 TYR A CA 1
ATOM 745 C C . TYR A 1 100 ? -6.195 -8.117 3.137 1 98.19 100 TYR A C 1
ATOM 747 O O . TYR A 1 100 ? -5.504 -9.078 3.494 1 98.19 100 TYR A O 1
ATOM 755 N N . LEU A 1 101 ? -5.969 -7.477 2.055 1 98.38 101 LEU A N 1
ATOM 756 C CA . LEU A 1 101 ? -4.777 -7.656 1.232 1 98.38 101 LEU A CA 1
ATOM 757 C C . LEU A 1 101 ? -4.176 -6.309 0.844 1 98.38 101 LEU A C 1
ATOM 759 O O . LEU A 1 101 ? -4.848 -5.48 0.227 1 98.38 101 LEU A O 1
ATOM 763 N N . GLY A 1 102 ? -2.971 -6.098 1.27 1 97.94 102 GLY A N 1
ATOM 764 C CA . GLY A 1 102 ? -2.266 -4.867 0.938 1 97.94 102 GLY A CA 1
ATOM 765 C C . GLY A 1 102 ? -1.278 -5.035 -0.202 1 97.94 102 GLY A C 1
ATOM 766 O O . GLY A 1 102 ? -0.462 -5.957 -0.192 1 97.94 102 GLY A O 1
ATOM 767 N N . CYS A 1 103 ? -1.325 -4.164 -1.164 1 97.62 103 CYS A N 1
ATOM 768 C CA . CYS A 1 103 ? -0.415 -4.16 -2.303 1 97.62 103 CYS A CA 1
ATOM 769 C C . CYS A 1 103 ? 0.323 -2.83 -2.408 1 97.62 103 CYS A C 1
ATOM 771 O O . CYS A 1 103 ? -0.166 -1.807 -1.928 1 97.62 103 CYS A O 1
ATOM 773 N N . ALA A 1 104 ? 1.541 -2.893 -2.986 1 98.12 104 ALA A N 1
ATOM 774 C CA . ALA A 1 104 ? 2.271 -1.683 -3.357 1 98.12 104 ALA A CA 1
ATOM 775 C C . ALA A 1 104 ? 1.899 -1.227 -4.766 1 98.12 104 ALA A C 1
ATOM 777 O O . ALA A 1 104 ? 1.163 -1.917 -5.473 1 98.12 104 ALA A O 1
ATOM 778 N N . VAL A 1 105 ? 2.391 -0.047 -5.09 1 98.38 105 VAL A N 1
ATOM 779 C CA . VAL A 1 105 ? 2.271 0.431 -6.465 1 98.38 105 VAL A CA 1
ATOM 780 C C . VAL A 1 105 ? 3.182 -0.386 -7.375 1 98.38 105 VAL A C 1
ATOM 782 O O . VAL A 1 105 ? 4.324 -0.682 -7.02 1 98.38 105 VAL A O 1
ATOM 785 N N . TRP A 1 106 ? 2.619 -0.8 -8.484 1 98.25 106 TRP A N 1
ATOM 786 C CA . TRP A 1 106 ? 3.475 -1.387 -9.516 1 98.25 106 TRP A CA 1
ATOM 787 C C . TRP A 1 106 ? 3.842 -0.352 -10.57 1 98.25 106 TRP A C 1
ATOM 789 O O . TRP A 1 106 ? 3.01 0.014 -11.406 1 98.25 106 TRP A O 1
ATOM 799 N N . ASP A 1 107 ? 5.062 0.024 -10.617 1 97.75 107 ASP A N 1
ATOM 800 C CA . ASP A 1 107 ? 5.574 1.114 -11.445 1 97.75 107 ASP A CA 1
ATOM 801 C C . ASP A 1 107 ? 5.695 0.688 -12.906 1 97.75 107 ASP A C 1
ATOM 803 O O . ASP A 1 107 ? 5.797 -0.504 -13.203 1 97.75 107 ASP A O 1
ATOM 807 N N . PRO A 1 108 ? 5.75 1.748 -13.781 1 97.62 108 PRO A N 1
ATOM 808 C CA . PRO A 1 108 ? 6.027 1.455 -15.188 1 97.62 108 PRO A CA 1
ATOM 809 C C . PRO A 1 108 ? 7.297 0.624 -15.375 1 97.62 108 PRO A C 1
ATOM 811 O O . PRO A 1 108 ? 8.359 0.979 -14.852 1 97.62 108 PRO A O 1
ATOM 814 N N . GLY A 1 109 ? 7.125 -0.504 -16.125 1 97.12 109 GLY A N 1
ATOM 815 C CA . GLY A 1 109 ? 8.281 -1.321 -16.438 1 97.12 109 GLY A CA 1
ATOM 816 C C . GLY A 1 109 ? 8.461 -2.5 -15.5 1 97.12 109 GLY A C 1
ATOM 817 O O . GLY A 1 109 ? 9.297 -3.373 -15.742 1 97.12 109 GLY A O 1
ATOM 818 N N . TYR A 1 110 ? 7.707 -2.518 -14.375 1 98.12 110 TYR A N 1
ATOM 819 C CA . TYR A 1 110 ? 7.781 -3.66 -13.477 1 98.12 110 TYR A CA 1
ATOM 820 C C . TYR A 1 110 ? 7.328 -4.938 -14.172 1 98.12 110 TYR A C 1
ATOM 822 O O . TYR A 1 110 ? 6.32 -4.941 -14.875 1 98.12 110 TYR A O 1
ATOM 830 N N . THR A 1 111 ? 8.047 -6.035 -14 1 98.5 111 THR A N 1
ATOM 831 C CA . THR A 1 111 ? 7.641 -7.375 -14.414 1 98.5 111 THR A CA 1
ATOM 832 C C . THR A 1 111 ? 7.977 -8.398 -13.336 1 98.5 111 THR A C 1
ATOM 834 O O . THR A 1 111 ? 9.102 -8.422 -12.82 1 98.5 111 THR A O 1
ATOM 837 N N . GLY A 1 112 ? 6.988 -9.242 -12.969 1 98.44 112 GLY A N 1
ATOM 838 C CA . GLY A 1 112 ? 7.223 -10.281 -11.977 1 98.44 112 GLY A CA 1
ATOM 839 C C . GLY A 1 112 ? 5.945 -10.859 -11.398 1 98.44 112 GLY A C 1
ATOM 840 O O . GLY A 1 112 ? 4.848 -10.453 -11.781 1 98.44 112 GLY A O 1
ATOM 841 N N . ARG A 1 113 ? 6.074 -11.922 -10.594 1 98.38 113 ARG A N 1
ATOM 842 C CA . ARG A 1 113 ? 5.012 -12.398 -9.719 1 98.38 113 ARG A CA 1
ATOM 843 C C . ARG A 1 113 ? 5.035 -11.672 -8.383 1 98.38 113 ARG A C 1
ATOM 845 O O . ARG A 1 113 ? 5.77 -12.055 -7.469 1 98.38 113 ARG A O 1
ATOM 852 N N . GLY A 1 114 ? 4.254 -10.688 -8.281 1 97.69 114 GLY A N 1
ATOM 853 C CA . GLY A 1 114 ? 4.301 -9.773 -7.156 1 97.69 114 GLY A CA 1
ATOM 854 C C . GLY A 1 114 ? 3.9 -10.414 -5.844 1 97.69 114 GLY A C 1
ATOM 855 O O . GLY A 1 114 ? 3.264 -11.469 -5.832 1 97.69 114 GLY A O 1
ATOM 856 N N . GLN A 1 115 ? 4.277 -9.789 -4.773 1 98.06 115 GLN A N 1
ATOM 857 C CA . GLN A 1 115 ? 3.893 -10.211 -3.432 1 98.06 115 GLN A CA 1
ATOM 858 C C . GLN A 1 115 ? 2.998 -9.172 -2.764 1 98.06 115 GLN A C 1
ATOM 860 O O . GLN A 1 115 ? 3.055 -7.984 -3.102 1 98.06 115 GLN A O 1
ATOM 865 N N . ALA A 1 116 ? 2.172 -9.586 -1.904 1 98.38 116 ALA A N 1
ATOM 866 C CA . ALA A 1 116 ? 1.254 -8.773 -1.105 1 98.38 116 ALA A CA 1
ATOM 867 C C . ALA A 1 116 ? 1.241 -9.234 0.349 1 98.38 116 ALA A C 1
ATOM 869 O O . ALA A 1 116 ? 1.799 -10.289 0.68 1 98.38 116 ALA A O 1
ATOM 870 N N . MET A 1 117 ? 0.747 -8.406 1.193 1 98.75 117 MET A N 1
ATOM 871 C CA . MET A 1 117 ? 0.511 -8.797 2.582 1 98.75 117 MET A CA 1
ATOM 872 C C . MET A 1 117 ? -0.944 -9.195 2.795 1 98.75 117 MET A C 1
ATOM 874 O O . MET A 1 117 ? -1.854 -8.398 2.562 1 98.75 117 MET A O 1
ATOM 878 N N . LEU A 1 118 ? -1.147 -10.398 3.18 1 98.81 118 LEU A N 1
ATOM 879 C CA . LEU A 1 118 ? -2.465 -10.883 3.57 1 98.81 118 LEU A CA 1
ATOM 880 C C . LEU A 1 118 ? -2.664 -10.766 5.078 1 98.81 118 LEU A C 1
ATOM 882 O O . LEU A 1 118 ? -1.867 -11.297 5.855 1 98.81 118 LEU A O 1
ATOM 886 N N . LEU A 1 119 ? -3.648 -10.07 5.473 1 98.75 119 LEU A N 1
ATOM 887 C CA . LEU A 1 119 ? -4.027 -9.961 6.875 1 98.75 119 LEU A CA 1
ATOM 888 C C . LEU A 1 119 ? -5.32 -10.727 7.152 1 98.75 119 LEU A C 1
ATOM 890 O O . LEU A 1 119 ? -6.371 -10.391 6.602 1 98.75 119 LEU A O 1
ATOM 894 N N . VAL A 1 120 ? -5.242 -11.758 7.98 1 98.75 120 VAL A N 1
ATOM 895 C CA . VAL A 1 120 ? -6.426 -12.438 8.492 1 98.75 120 VAL A CA 1
ATOM 896 C C . VAL A 1 120 ? -6.836 -11.828 9.828 1 98.75 120 VAL A C 1
ATOM 898 O O . VAL A 1 120 ? -6.25 -12.141 10.867 1 98.75 120 VAL A O 1
ATOM 901 N N . ALA A 1 121 ? -7.871 -11.016 9.711 1 98.44 121 ALA A N 1
ATOM 902 C CA . ALA A 1 121 ? -8.344 -10.344 10.922 1 98.44 121 ALA A CA 1
ATOM 903 C C . ALA A 1 121 ? -9.531 -11.086 11.531 1 98.44 121 ALA A C 1
ATOM 905 O O . ALA A 1 121 ? -9.891 -10.844 12.688 1 98.44 121 ALA A O 1
ATOM 906 N N . ASN A 1 122 ? -10.188 -11.945 10.703 1 98.5 122 ASN A N 1
ATOM 907 C CA . ASN A 1 122 ? -11.234 -12.812 11.234 1 98.5 122 ASN A CA 1
ATOM 908 C C . ASN A 1 122 ? -10.727 -13.664 12.391 1 98.5 122 ASN A C 1
ATOM 910 O O . ASN A 1 122 ? -9.828 -14.492 12.211 1 98.5 122 ASN A O 1
ATOM 914 N N . PRO A 1 123 ? -11.297 -13.367 13.609 1 98.38 123 PRO A N 1
ATOM 915 C CA . PRO A 1 123 ? -10.797 -14.133 14.758 1 98.38 123 PRO A CA 1
ATOM 916 C C . PRO A 1 123 ? -10.977 -15.641 14.586 1 98.38 123 PRO A C 1
ATOM 918 O O . PRO A 1 123 ? -10.383 -16.422 15.336 1 98.38 123 PRO A O 1
ATOM 921 N N . HIS A 1 124 ? -11.75 -16.094 13.625 1 98.5 124 HIS A N 1
ATOM 922 C CA . HIS A 1 124 ? -11.984 -17.516 13.406 1 98.5 124 HIS A CA 1
ATOM 923 C C . HIS A 1 124 ? -11.133 -18.031 12.25 1 98.5 124 HIS A C 1
ATOM 925 O O . HIS A 1 124 ? -11.258 -19.203 11.859 1 98.5 124 HIS A O 1
ATOM 931 N N . GLY A 1 125 ? -10.266 -17.219 11.672 1 98.56 125 GLY A N 1
ATOM 932 C CA . GLY A 1 125 ? -9.312 -17.641 10.656 1 98.56 125 GLY A CA 1
ATOM 933 C C . GLY A 1 125 ? -9.867 -17.578 9.25 1 98.56 125 GLY A C 1
ATOM 934 O O . GLY A 1 125 ? -10.812 -16.828 8.984 1 98.56 125 GLY A O 1
ATOM 935 N N . LEU A 1 126 ? -9.164 -18.156 8.32 1 98.69 126 LEU A N 1
ATOM 936 C CA . LEU A 1 126 ? -9.492 -18.219 6.902 1 98.69 126 LEU A CA 1
ATOM 937 C C . LEU A 1 126 ? -9.062 -19.547 6.305 1 98.69 126 LEU A C 1
ATOM 939 O O . LEU A 1 126 ? -7.93 -20 6.523 1 98.69 126 LEU A O 1
ATOM 943 N N . ARG A 1 127 ? -9.977 -20.25 5.68 1 98.38 127 ARG A N 1
ATOM 944 C CA . ARG A 1 127 ? -9.641 -21.375 4.812 1 98.38 127 ARG A CA 1
ATOM 945 C C . ARG A 1 127 ? -9.547 -20.922 3.357 1 98.38 127 ARG A C 1
ATOM 947 O O . ARG A 1 127 ? -10.477 -20.328 2.824 1 98.38 127 ARG A O 1
ATOM 954 N N . LEU A 1 128 ? -8.391 -21.172 2.762 1 97.31 128 LEU A N 1
ATOM 955 C CA . LEU A 1 128 ? -8.086 -20.641 1.436 1 97.31 128 LEU A CA 1
ATOM 956 C C . LEU A 1 128 ? -7.598 -21.766 0.511 1 97.31 128 LEU A C 1
ATOM 958 O O . LEU A 1 128 ? -6.738 -22.562 0.891 1 97.31 128 LEU A O 1
ATOM 962 N N . GLU A 1 129 ? -8.203 -21.906 -0.625 1 97.94 129 GLU A N 1
ATOM 963 C CA . GLU A 1 129 ? -7.734 -22.859 -1.635 1 97.94 129 GLU A CA 1
ATOM 964 C C . GLU A 1 129 ? -6.672 -22.219 -2.529 1 97.94 129 GLU A C 1
ATOM 966 O O . GLU A 1 129 ? -6.879 -21.141 -3.08 1 97.94 129 GLU A O 1
ATOM 971 N N . MET A 1 130 ? -5.562 -22.922 -2.695 1 97.12 130 MET A N 1
ATOM 972 C CA . MET A 1 130 ? -4.523 -22.438 -3.598 1 97.12 130 MET A CA 1
ATOM 973 C C . MET A 1 130 ? -5.07 -22.25 -5.008 1 97.12 130 MET A C 1
ATOM 975 O O . MET A 1 130 ? -5.84 -23.078 -5.496 1 97.12 130 MET A O 1
ATOM 979 N N . GLY A 1 131 ? -4.703 -21.094 -5.621 1 97.31 131 GLY A N 1
ATOM 980 C CA . GLY A 1 131 ? -5.184 -20.812 -6.965 1 97.31 131 GLY A CA 1
ATOM 981 C C . GLY A 1 131 ? -6.469 -20.016 -6.988 1 97.31 131 GLY A C 1
ATOM 982 O O . GLY A 1 131 ? -6.918 -19.578 -8.047 1 97.31 131 GLY A O 1
ATOM 983 N N . SER A 1 132 ? -7.074 -19.812 -5.852 1 97.5 132 SER A N 1
ATOM 984 C CA . SER A 1 132 ? -8.281 -19 -5.809 1 97.5 132 SER A CA 1
ATOM 985 C C . SER A 1 132 ? -7.977 -17.547 -6.102 1 97.5 132 SER A C 1
ATOM 987 O O . SER A 1 132 ? -6.934 -17.031 -5.699 1 97.5 132 SER A O 1
ATOM 989 N N . ARG A 1 133 ? -8.891 -16.859 -6.793 1 97.81 133 ARG A N 1
ATOM 990 C CA . ARG A 1 133 ? -8.758 -15.422 -7.062 1 97.81 133 ARG A CA 1
ATOM 991 C C . ARG A 1 133 ? -8.938 -14.609 -5.785 1 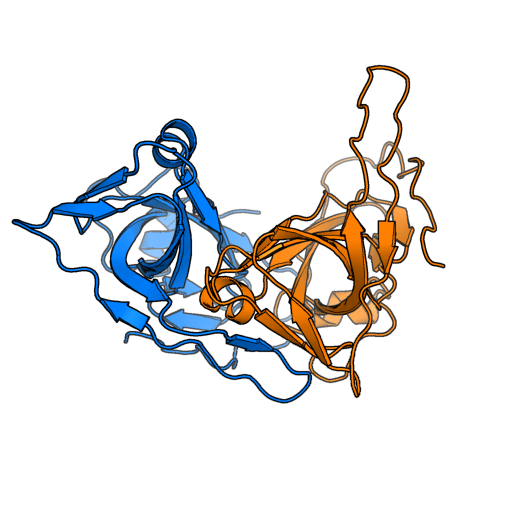97.81 133 ARG A C 1
ATOM 993 O O . ARG A 1 133 ? -9.914 -14.797 -5.055 1 97.81 133 ARG A O 1
ATOM 1000 N N . ILE A 1 134 ? -8.031 -13.641 -5.574 1 98.25 134 ILE A N 1
ATOM 1001 C CA . ILE A 1 134 ? -8.039 -13 -4.266 1 98.25 134 ILE A CA 1
ATOM 1002 C C . ILE A 1 134 ? -7.895 -11.484 -4.426 1 98.25 134 ILE A C 1
ATOM 1004 O O . ILE A 1 134 ? -8.242 -10.727 -3.52 1 98.25 134 ILE A O 1
ATOM 1008 N N . ALA A 1 135 ? -7.422 -11.039 -5.469 1 98.62 135 ALA A N 1
ATOM 1009 C CA . ALA A 1 135 ? -7.18 -9.617 -5.73 1 98.62 135 ALA A CA 1
ATOM 1010 C C . ALA A 1 135 ? -7.574 -9.25 -7.156 1 98.62 135 ALA A C 1
ATOM 1012 O O . ALA A 1 135 ? -7.793 -10.125 -7.996 1 98.62 135 ALA A O 1
ATOM 1013 N N . GLN A 1 136 ? -7.727 -8 -7.371 1 98.56 136 GLN A N 1
ATOM 1014 C CA . GLN A 1 136 ? -7.93 -7.469 -8.719 1 98.56 136 GLN A CA 1
ATOM 1015 C C . GLN A 1 136 ? -6.891 -6.402 -9.047 1 98.56 136 GLN A C 1
ATOM 1017 O O . GLN A 1 136 ? -6.695 -5.457 -8.281 1 98.56 136 GLN A O 1
ATOM 1022 N N . LEU A 1 137 ? -6.246 -6.629 -10.148 1 98.75 137 LEU A N 1
ATOM 1023 C CA . LEU A 1 137 ? -5.305 -5.66 -10.688 1 98.75 137 LEU A CA 1
ATOM 1024 C C . LEU A 1 137 ? -6.02 -4.652 -11.586 1 98.75 137 LEU A C 1
ATOM 1026 O O . LEU A 1 137 ? -6.805 -5.039 -12.453 1 98.75 137 LEU A O 1
ATOM 1030 N N . VAL A 1 138 ? -5.789 -3.35 -11.391 1 98.69 138 VAL A N 1
ATOM 1031 C CA . VAL A 1 138 ? -6.219 -2.281 -12.281 1 98.69 138 VAL A CA 1
ATOM 1032 C C . VAL A 1 138 ? -5.012 -1.461 -12.734 1 98.69 138 VAL A C 1
ATOM 1034 O O . VAL A 1 138 ? -4.055 -1.289 -11.977 1 98.69 138 VAL A O 1
ATOM 1037 N N . VAL A 1 139 ? -5.039 -1.058 -13.977 1 98.56 139 VAL A N 1
ATOM 1038 C CA . VAL A 1 139 ? -3.885 -0.381 -14.562 1 98.56 139 VAL A CA 1
ATOM 1039 C C . VAL A 1 139 ? -4.328 0.926 -15.219 1 98.56 139 VAL A C 1
ATOM 1041 O O . VAL A 1 139 ? -5.309 0.951 -15.969 1 98.56 139 VAL A O 1
ATOM 1044 N N . ALA A 1 140 ? -3.602 2 -14.914 1 97.94 140 ALA A N 1
ATOM 1045 C CA . ALA A 1 140 ? -3.902 3.334 -15.43 1 97.94 140 ALA A CA 1
ATOM 1046 C C . ALA A 1 140 ? -2.734 3.883 -16.25 1 97.94 140 ALA A C 1
ATOM 1048 O O . ALA A 1 140 ? -1.615 3.373 -16.156 1 97.94 140 ALA A O 1
ATOM 1049 N N . ARG A 1 141 ? -3.049 4.902 -17 1 95.69 141 ARG A N 1
ATOM 1050 C CA . ARG A 1 141 ? -2.008 5.57 -17.781 1 95.69 141 ARG A CA 1
ATOM 1051 C C . ARG A 1 141 ? -1.271 6.602 -16.922 1 95.69 141 ARG A C 1
ATOM 1053 O O . ARG A 1 141 ? -1.86 7.203 -16.016 1 95.69 141 ARG A O 1
ATOM 1060 N N . VAL A 1 142 ? 0.024 6.77 -17.188 1 95 142 VAL A N 1
ATOM 1061 C CA . VAL A 1 142 ? 0.856 7.824 -16.609 1 95 142 VAL A CA 1
ATOM 1062 C C . VAL A 1 142 ? 1.117 8.906 -17.656 1 95 142 VAL A C 1
ATOM 1064 O O . VAL A 1 142 ? 1.464 8.602 -18.797 1 95 142 VAL A O 1
ATOM 1067 N N . GLU A 1 143 ? 0.993 10.164 -17.188 1 89.12 143 GLU A N 1
ATOM 1068 C CA . GLU A 1 143 ? 1.138 11.266 -18.141 1 89.12 143 GLU A CA 1
ATOM 1069 C C . GLU A 1 143 ? 2.607 11.609 -18.375 1 89.12 143 GLU A C 1
ATOM 1071 O O . GLU A 1 143 ? 3.453 11.344 -17.516 1 89.12 143 GLU A O 1
ATOM 1076 N N . GLY A 1 144 ? 2.828 12.312 -19.516 1 77.19 144 GLY A N 1
ATOM 1077 C CA . GLY A 1 144 ? 4.121 12.906 -19.812 1 77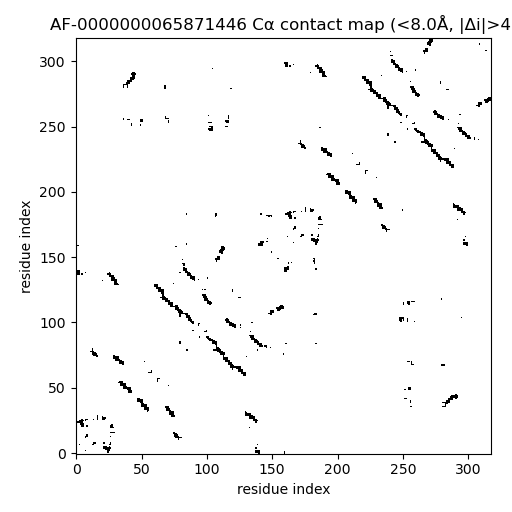.19 144 GLY A CA 1
ATOM 1078 C C . GLY A 1 144 ? 5.129 11.914 -20.344 1 77.19 144 GLY A C 1
ATOM 1079 O O . GLY A 1 144 ? 4.797 10.742 -20.578 1 77.19 144 GLY A O 1
ATOM 1080 N N . PRO A 1 145 ? 6.348 12.422 -20.594 1 76.94 145 PRO A N 1
ATOM 1081 C CA . PRO A 1 145 ? 7.402 11.555 -21.125 1 76.94 145 PRO A CA 1
ATOM 1082 C C . PRO A 1 145 ? 7.895 10.531 -20.109 1 76.94 145 PRO A C 1
ATOM 1084 O O . PRO A 1 145 ? 7.859 10.789 -18.906 1 76.94 145 PRO A O 1
ATOM 1087 N N . LEU A 1 146 ? 8.133 9.43 -20.656 1 71.38 146 LEU A N 1
ATOM 1088 C CA . LEU A 1 146 ? 8.688 8.375 -19.812 1 71.38 146 LEU A CA 1
ATOM 1089 C C . LEU A 1 146 ? 10.016 8.805 -19.219 1 71.38 146 LEU A C 1
ATOM 1091 O O . LEU A 1 146 ? 10.922 9.227 -19.938 1 71.38 146 LEU A O 1
ATOM 1095 N N . THR A 1 147 ? 10.008 8.945 -17.953 1 69.25 147 THR A N 1
ATOM 1096 C CA . THR A 1 147 ? 11.273 9.43 -17.406 1 69.25 147 THR A CA 1
ATOM 1097 C C . THR A 1 147 ? 12.133 8.273 -16.922 1 69.25 147 THR A C 1
ATOM 1099 O O . THR A 1 147 ? 13.359 8.336 -16.984 1 69.25 147 THR A O 1
ATOM 1102 N N . SER A 1 148 ? 11.547 7.293 -16.438 1 86.44 148 SER A N 1
ATOM 1103 C CA . SER A 1 148 ? 12.297 6.129 -15.984 1 86.44 148 SER A CA 1
ATOM 1104 C C . SER A 1 148 ? 11.398 4.902 -15.875 1 86.44 148 SER A C 1
ATOM 1106 O O . SER A 1 148 ? 10.172 5.027 -15.859 1 86.44 148 SER A O 1
ATOM 1108 N N . LEU A 1 149 ? 12.117 3.77 -16.016 1 93.88 149 LEU A N 1
ATOM 1109 C CA . LEU A 1 149 ? 11.438 2.5 -15.781 1 93.88 149 LEU A CA 1
ATOM 1110 C C . LEU A 1 149 ? 11.875 1.875 -14.469 1 93.88 149 LEU A C 1
ATOM 1112 O O . LEU A 1 149 ? 12.93 2.232 -13.93 1 93.88 149 LEU A O 1
ATOM 1116 N N . TYR A 1 150 ? 10.977 1.062 -14.078 1 94.88 150 TYR A N 1
ATOM 1117 C CA . TYR A 1 150 ? 11.242 0.427 -12.789 1 94.88 150 TYR A CA 1
ATOM 1118 C C . TYR A 1 150 ? 12.531 -0.386 -12.836 1 94.88 150 TYR A C 1
ATOM 1120 O O . TYR A 1 150 ? 12.719 -1.217 -13.734 1 94.88 150 TYR A O 1
ATOM 1128 N N . LYS A 1 151 ? 13.344 -0.169 -11.828 1 92.75 151 LYS A N 1
ATOM 1129 C CA . LYS A 1 151 ? 14.602 -0.902 -11.656 1 92.75 151 LYS A CA 1
ATOM 1130 C C . LYS A 1 151 ? 14.812 -1.305 -10.203 1 92.75 151 LYS A C 1
ATOM 1132 O O . LYS A 1 151 ? 15.953 -1.472 -9.758 1 92.75 151 LYS A O 1
ATOM 1137 N N . GLY A 1 152 ? 13.773 -1.396 -9.5 1 91.94 152 GLY A N 1
ATOM 1138 C CA . GLY A 1 152 ? 13.852 -1.678 -8.078 1 91.94 152 GLY A CA 1
ATOM 1139 C C . GLY A 1 152 ? 14.242 -3.113 -7.773 1 91.94 152 GLY A C 1
ATOM 1140 O O . GLY A 1 152 ? 14.438 -3.916 -8.688 1 91.94 152 GLY A O 1
ATOM 1141 N N . ASP A 1 153 ? 14.297 -3.494 -6.488 1 92.25 153 ASP A N 1
ATOM 1142 C CA . ASP A 1 153 ? 14.852 -4.738 -5.969 1 92.25 153 ASP A CA 1
ATOM 1143 C C . ASP A 1 153 ? 14.008 -5.938 -6.395 1 92.25 153 ASP A C 1
ATOM 1145 O O . ASP A 1 153 ? 14.469 -7.078 -6.348 1 92.25 153 ASP A O 1
ATOM 1149 N N . TYR A 1 154 ? 12.828 -5.672 -6.918 1 94.88 154 TYR A N 1
ATOM 1150 C CA . TYR A 1 154 ? 11.906 -6.789 -7.109 1 94.88 154 TYR A CA 1
ATOM 1151 C C . TYR A 1 154 ? 11.648 -7.027 -8.594 1 94.88 154 TYR A C 1
ATOM 1153 O O . TYR A 1 154 ? 10.734 -7.777 -8.953 1 94.88 154 TYR A O 1
ATOM 1161 N N . GLN A 1 155 ? 12.375 -6.371 -9.438 1 96.62 155 GLN A N 1
ATOM 1162 C CA . GLN A 1 155 ? 12.273 -6.613 -10.875 1 96.62 155 GLN A CA 1
ATOM 1163 C C . GLN A 1 155 ? 12.523 -8.086 -11.203 1 96.62 155 GLN A C 1
ATOM 1165 O O . GLN A 1 155 ? 13.531 -8.656 -10.789 1 96.62 155 GLN A O 1
ATOM 1170 N N . GLY A 1 156 ? 11.586 -8.719 -11.82 1 97 156 GLY A N 1
ATOM 1171 C CA . GLY A 1 156 ? 11.742 -10.094 -12.266 1 97 156 GLY A CA 1
ATOM 1172 C C . GLY A 1 156 ? 11.477 -11.109 -11.164 1 97 156 GLY A C 1
ATOM 1173 O O . GLY A 1 156 ? 11.766 -12.297 -11.328 1 97 156 GLY A O 1
ATOM 1174 N N . GLU A 1 157 ? 10.953 -10.711 -10.086 1 95.5 157 GLU A N 1
ATOM 1175 C CA . GLU A 1 157 ? 10.742 -11.625 -8.969 1 95.5 157 GLU A CA 1
ATOM 1176 C C . GLU A 1 157 ? 9.789 -12.75 -9.352 1 95.5 157 GLU A C 1
ATOM 1178 O O . GLU A 1 157 ? 8.805 -12.523 -10.062 1 95.5 157 GLU A O 1
ATOM 1183 N N . GLY A 1 158 ? 10.086 -14.008 -8.875 1 94.06 158 GLY A N 1
ATOM 1184 C CA . GLY A 1 158 ? 9.227 -15.172 -9.039 1 94.06 158 GLY A CA 1
ATOM 1185 C C . GLY A 1 158 ? 9.195 -15.68 -10.469 1 94.06 158 GLY A C 1
ATOM 1186 O O . GLY A 1 158 ? 8.297 -16.453 -10.836 1 94.06 158 GLY A O 1
ATOM 1187 N N . LEU A 1 159 ? 10.07 -15.117 -11.297 1 94.81 159 LEU A N 1
ATOM 1188 C CA . LEU A 1 159 ? 10.086 -15.57 -12.688 1 94.81 159 LEU A CA 1
ATOM 1189 C C . LEU A 1 159 ? 11.086 -16.703 -12.875 1 94.81 159 LEU A C 1
ATOM 1191 O O . LEU A 1 159 ? 12.07 -16.812 -12.133 1 94.81 159 LEU A O 1
ATOM 1195 N N . MET B 1 1 ? -5.523 10.352 -15.422 1 93.44 1 MET B N 1
ATOM 1196 C CA . MET B 1 1 ? -4.125 10.039 -15.688 1 93.44 1 MET B CA 1
ATOM 1197 C C . MET B 1 1 ? -3.244 10.398 -14.5 1 93.44 1 MET B C 1
ATOM 1199 O O . MET B 1 1 ? -3.51 11.383 -13.805 1 93.44 1 MET B O 1
ATOM 1203 N N . PHE B 1 2 ? -2.229 9.578 -14.312 1 96.75 2 PHE B N 1
ATOM 1204 C CA . PHE B 1 2 ? -1.327 9.812 -13.188 1 96.75 2 PHE B CA 1
ATOM 1205 C C . PHE B 1 2 ? -0.09 10.578 -13.641 1 96.75 2 PHE B C 1
ATOM 1207 O O . PHE B 1 2 ? 0.252 10.578 -14.828 1 96.75 2 PHE B O 1
ATOM 1214 N N . LEU B 1 3 ? 0.534 11.273 -12.688 1 95.12 3 LEU B N 1
ATOM 1215 C CA . LEU B 1 3 ? 1.772 12 -12.961 1 95.12 3 LEU B CA 1
ATOM 1216 C C . LEU B 1 3 ? 2.986 11.109 -12.695 1 95.12 3 LEU B C 1
ATOM 1218 O O . LEU B 1 3 ? 2.951 10.25 -11.82 1 95.12 3 LEU B O 1
ATOM 1222 N N . SER B 1 4 ? 4.055 11.398 -13.445 1 94.94 4 SER B N 1
ATOM 1223 C CA . SER B 1 4 ? 5.312 10.719 -13.172 1 94.94 4 SER B CA 1
ATOM 1224 C C . SER B 1 4 ? 5.953 11.242 -11.891 1 94.94 4 SER B C 1
ATOM 1226 O O . SER B 1 4 ? 5.656 12.359 -11.453 1 94.94 4 SER B O 1
ATOM 1228 N N . GLY B 1 5 ? 6.871 10.414 -11.336 1 95.12 5 GLY B N 1
ATOM 1229 C CA . GLY B 1 5 ? 7.609 10.883 -10.172 1 95.12 5 GLY B CA 1
ATOM 1230 C C . GLY B 1 5 ? 8.391 12.156 -10.438 1 95.12 5 GLY B C 1
ATOM 1231 O O . GLY B 1 5 ? 8.414 13.062 -9.609 1 95.12 5 GLY B O 1
ATOM 1232 N N . ARG B 1 6 ? 9.008 12.242 -11.531 1 93.5 6 ARG B N 1
ATOM 1233 C CA . ARG B 1 6 ? 9.773 13.422 -11.922 1 93.5 6 ARG B CA 1
ATOM 1234 C C . ARG B 1 6 ? 8.875 14.656 -11.969 1 93.5 6 ARG B C 1
ATOM 1236 O O . ARG B 1 6 ? 9.258 15.727 -11.477 1 93.5 6 ARG B O 1
ATOM 1243 N N . ASP B 1 7 ? 7.727 14.508 -12.531 1 93.75 7 ASP B N 1
ATOM 1244 C CA . ASP B 1 7 ? 6.809 15.633 -12.648 1 93.75 7 ASP B CA 1
ATOM 1245 C C . ASP B 1 7 ? 6.328 16.094 -11.273 1 93.75 7 ASP B C 1
ATOM 1247 O O . ASP B 1 7 ? 6.121 17.297 -11.047 1 93.75 7 ASP B O 1
ATOM 1251 N N . LEU B 1 8 ? 6.137 15.133 -10.367 1 95.19 8 LEU B N 1
ATOM 1252 C CA . LEU B 1 8 ? 5.727 15.492 -9.016 1 95.19 8 LEU B CA 1
ATOM 1253 C C . LEU B 1 8 ? 6.746 16.422 -8.359 1 95.19 8 LEU B C 1
ATOM 1255 O O . LEU B 1 8 ? 6.371 17.391 -7.695 1 95.19 8 LEU B O 1
ATOM 1259 N N . VAL B 1 9 ? 7.977 16.156 -8.531 1 94.62 9 VAL B N 1
ATOM 1260 C CA . VAL B 1 9 ? 9.039 16.969 -7.945 1 94.62 9 VAL B CA 1
ATOM 1261 C C . VAL B 1 9 ? 9.148 18.297 -8.68 1 94.62 9 VAL B C 1
ATOM 1263 O O . VAL B 1 9 ? 9.258 19.359 -8.055 1 94.62 9 VAL B O 1
ATOM 1266 N N . LEU B 1 10 ? 9.086 18.281 -9.984 1 93.31 10 LEU B N 1
ATOM 1267 C CA . LEU B 1 10 ? 9.219 19.484 -10.797 1 93.31 10 LEU B CA 1
ATOM 1268 C C . LEU B 1 10 ? 8.086 20.469 -10.508 1 93.31 10 LEU B C 1
ATOM 1270 O O . LEU B 1 10 ? 8.305 21.688 -10.516 1 93.31 10 LEU B O 1
ATOM 1274 N N . LEU B 1 11 ? 6.945 19.969 -10.227 1 94.12 11 LEU B N 1
ATOM 1275 C CA . LEU B 1 11 ? 5.777 20.797 -9.977 1 94.12 11 LEU B CA 1
ATOM 1276 C C . LEU B 1 11 ? 5.742 21.266 -8.523 1 94.12 11 LEU B C 1
ATOM 1278 O O . LEU B 1 11 ? 4.852 22.016 -8.125 1 94.12 11 LEU B O 1
ATOM 1282 N N . GLY B 1 12 ? 6.668 20.688 -7.734 1 96.62 12 GLY B N 1
ATOM 1283 C CA . GLY B 1 12 ? 6.73 21.078 -6.336 1 96.62 12 GLY B CA 1
ATOM 1284 C C . GLY B 1 12 ? 5.715 20.359 -5.473 1 96.62 12 GLY B C 1
ATOM 1285 O O . GLY B 1 12 ? 5.352 20.844 -4.398 1 96.62 12 GLY B O 1
ATOM 1286 N N . VAL B 1 13 ? 5.145 19.281 -5.953 1 97.56 13 VAL B N 1
ATOM 1287 C CA . VAL B 1 13 ? 4.148 18.531 -5.207 1 97.56 13 VAL B CA 1
ATOM 1288 C C . VAL B 1 13 ? 4.785 17.938 -3.951 1 97.56 13 VAL B C 1
ATOM 1290 O O . VAL B 1 13 ? 4.137 17.828 -2.906 1 97.56 13 VAL B O 1
ATOM 1293 N N . VAL B 1 14 ? 5.969 17.484 -4.051 1 97.88 14 VAL B N 1
ATOM 1294 C CA . VAL B 1 14 ? 6.691 16.906 -2.918 1 97.88 14 VAL B CA 1
ATOM 1295 C C . VAL B 1 14 ? 7.965 17.703 -2.66 1 97.88 14 VAL B C 1
ATOM 1297 O O . VAL B 1 14 ? 8.773 17.906 -3.568 1 97.88 14 VAL B O 1
ATOM 1300 N N . LYS B 1 15 ? 8.148 18.094 -1.467 1 97.19 15 LYS B N 1
ATOM 1301 C CA . LYS B 1 15 ? 9.367 18.766 -1.035 1 97.19 15 LYS B CA 1
ATOM 1302 C C . LYS B 1 15 ? 10.023 18.031 0.125 1 97.19 15 LYS B C 1
ATOM 1304 O O . LYS B 1 15 ? 9.336 17.5 1.007 1 97.19 15 LYS B O 1
ATOM 1309 N N . GLY B 1 16 ? 11.398 18.016 0.129 1 96.69 16 GLY B N 1
ATOM 1310 C CA . GLY B 1 16 ? 12.141 17.391 1.215 1 96.69 16 GLY B CA 1
ATOM 1311 C C . GLY B 1 16 ? 12.406 15.922 0.982 1 96.69 16 GLY B C 1
ATOM 1312 O O . GLY B 1 16 ? 12.719 15.188 1.921 1 96.69 16 GLY B O 1
ATOM 1313 N N . HIS B 1 17 ? 12.211 15.461 -0.25 1 94.81 17 HIS B N 1
ATOM 1314 C CA . HIS B 1 17 ? 12.438 14.055 -0.577 1 94.81 17 HIS B CA 1
ATOM 1315 C C . HIS B 1 17 ? 13.922 13.742 -0.67 1 94.81 17 HIS B C 1
ATOM 1317 O O . HIS B 1 17 ? 14.727 14.617 -1.003 1 94.81 17 HIS B O 1
ATOM 1323 N N . SER B 1 18 ? 14.227 12.547 -0.408 1 91.81 18 SER B N 1
ATOM 1324 C CA . SER B 1 18 ? 15.617 12.109 -0.541 1 91.81 18 SER B CA 1
ATOM 1325 C C . SER B 1 18 ? 15.969 11.828 -1.997 1 91.81 18 SER B C 1
ATOM 1327 O O . SER B 1 18 ? 15.078 11.727 -2.848 1 91.81 18 SER B O 1
ATOM 1329 N N . ASN B 1 19 ? 17.234 11.789 -2.406 1 84.31 19 ASN B N 1
ATOM 1330 C CA . ASN B 1 19 ? 17.703 11.594 -3.77 1 84.31 19 ASN B CA 1
ATOM 1331 C C . ASN B 1 19 ? 17.141 10.312 -4.379 1 84.31 19 ASN B C 1
ATOM 1333 O O . ASN B 1 19 ? 16.766 10.289 -5.555 1 84.31 19 ASN B O 1
ATOM 1337 N N . GLY B 1 20 ? 16.922 9.234 -3.658 1 90.38 20 GLY B N 1
ATOM 1338 C CA . GLY B 1 20 ? 16.438 7.961 -4.168 1 90.38 20 GLY B CA 1
ATOM 1339 C C . GLY B 1 20 ? 14.938 7.785 -4.016 1 90.38 20 GLY B C 1
ATOM 1340 O O . GLY B 1 20 ? 14.406 6.703 -4.262 1 90.38 20 GLY B O 1
ATOM 1341 N N . ALA B 1 21 ? 14.281 8.898 -3.857 1 95.75 21 ALA B N 1
ATOM 1342 C CA . ALA B 1 21 ? 12.867 8.789 -3.516 1 95.75 21 ALA B CA 1
ATOM 1343 C C . ALA B 1 21 ? 11.992 8.859 -4.762 1 95.75 21 ALA B C 1
ATOM 1345 O O . ALA B 1 21 ? 10.805 8.523 -4.719 1 95.75 21 ALA B O 1
ATOM 1346 N N . ILE B 1 22 ? 12.516 9.352 -5.949 1 95.75 22 ILE B N 1
ATOM 1347 C CA . ILE B 1 22 ? 11.719 9.539 -7.16 1 95.75 22 ILE B CA 1
ATOM 1348 C C . ILE B 1 22 ? 11.523 8.203 -7.867 1 95.75 22 ILE B C 1
ATOM 1350 O O . ILE B 1 22 ? 12.492 7.582 -8.32 1 95.75 22 ILE B O 1
ATOM 1354 N N . GLN B 1 23 ? 10.281 7.711 -7.965 1 94.5 23 GLN B N 1
ATOM 1355 C CA . GLN B 1 23 ? 9.891 6.504 -8.68 1 94.5 23 GLN B CA 1
ATOM 1356 C C . GLN B 1 23 ? 9.273 6.848 -10.039 1 94.5 23 GLN B C 1
ATOM 1358 O O . GLN B 1 23 ? 8.922 8 -10.289 1 94.5 23 GLN B O 1
ATOM 1363 N N . PRO B 1 24 ? 9.164 5.875 -10.898 1 94.75 24 PRO B N 1
ATOM 1364 C CA . PRO B 1 24 ? 8.625 6.184 -12.227 1 94.75 24 PRO B CA 1
ATOM 1365 C C . PRO B 1 24 ? 7.242 6.828 -12.164 1 94.75 24 PRO B C 1
ATOM 1367 O O . PRO B 1 24 ? 6.969 7.781 -12.898 1 94.75 24 PRO B O 1
ATOM 1370 N N . ALA B 1 25 ? 6.363 6.305 -11.242 1 95.75 25 ALA B N 1
ATOM 1371 C CA . ALA B 1 25 ? 4.988 6.805 -11.234 1 95.75 25 ALA B CA 1
ATOM 1372 C C . ALA B 1 25 ? 4.648 7.438 -9.891 1 95.75 25 ALA B C 1
ATOM 1374 O O . ALA B 1 25 ? 3.484 7.453 -9.477 1 95.75 25 ALA B O 1
ATOM 1375 N N . GLY B 1 26 ? 5.641 7.914 -9.164 1 96.38 26 GLY B N 1
ATOM 1376 C CA . GLY B 1 26 ? 5.387 8.531 -7.871 1 96.38 26 GLY B CA 1
ATOM 1377 C C . GLY B 1 26 ? 6.656 8.914 -7.133 1 96.38 26 GLY B C 1
ATOM 1378 O O . GLY B 1 26 ? 7.746 8.883 -7.707 1 96.38 26 GLY B O 1
ATOM 1379 N N . VAL B 1 27 ? 6.477 9.367 -5.922 1 97.88 27 VAL B N 1
ATOM 1380 C CA . VAL B 1 27 ? 7.598 9.742 -5.066 1 97.88 27 VAL B CA 1
ATOM 1381 C C . VAL B 1 27 ? 7.441 9.078 -3.695 1 97.88 27 VAL B C 1
ATOM 1383 O O . VAL B 1 27 ? 6.363 9.125 -3.098 1 97.88 27 VAL B O 1
ATOM 1386 N N . ASP B 1 28 ? 8.531 8.484 -3.24 1 98.38 28 ASP B N 1
ATOM 1387 C CA . ASP B 1 28 ? 8.516 7.84 -1.93 1 98.38 28 ASP B CA 1
ATOM 1388 C C . ASP B 1 28 ? 8.5 8.875 -0.81 1 98.38 28 ASP B C 1
ATOM 1390 O O . ASP B 1 28 ? 9.18 9.898 -0.9 1 98.38 28 ASP B O 1
ATOM 1394 N N . LEU B 1 29 ? 7.746 8.641 0.217 1 98.56 29 LEU B N 1
ATOM 1395 C CA . LEU B 1 29 ? 7.723 9.414 1.451 1 98.56 29 LEU B CA 1
ATOM 1396 C C . LEU B 1 29 ? 8.406 8.656 2.584 1 98.56 29 LEU B C 1
ATOM 1398 O O . LEU B 1 29 ? 8.406 7.426 2.604 1 98.56 29 LEU B O 1
ATOM 1402 N N . SER B 1 30 ? 8.945 9.414 3.523 1 98.5 30 SER B N 1
ATOM 1403 C CA . SER B 1 30 ? 9.773 8.789 4.555 1 98.5 30 SER B CA 1
ATOM 1404 C C . SER B 1 30 ? 9.211 9.055 5.945 1 98.5 30 SER B C 1
ATOM 1406 O O . SER B 1 30 ? 8.422 9.984 6.137 1 98.5 30 SER B O 1
ATOM 1408 N N . VAL B 1 31 ? 9.672 8.25 6.867 1 97.88 31 VAL B N 1
ATOM 1409 C CA . VAL B 1 31 ? 9.211 8.312 8.25 1 97.88 31 VAL B CA 1
ATOM 1410 C C . VAL B 1 31 ? 9.758 9.562 8.93 1 97.88 31 VAL B C 1
ATOM 1412 O O . VAL B 1 31 ? 10.977 9.742 9.016 1 97.88 31 VAL B O 1
ATOM 1415 N N . GLY B 1 32 ? 8.875 10.391 9.453 1 97 32 GLY B N 1
ATOM 1416 C CA . GLY B 1 32 ? 9.266 11.57 10.203 1 97 32 GLY B CA 1
ATOM 1417 C C . GLY B 1 32 ? 9.109 11.398 11.703 1 97 32 GLY B C 1
ATOM 1418 O O . GLY B 1 32 ? 10.055 11.633 12.461 1 97 32 GLY B O 1
ATOM 1419 N N . GLU B 1 33 ? 7.91 11.055 12.117 1 96.94 33 GLU B N 1
ATOM 1420 C CA . GLU B 1 33 ? 7.57 10.828 13.516 1 96.94 33 GLU B CA 1
ATOM 1421 C C . GLU B 1 33 ? 6.664 9.609 13.672 1 96.94 33 GLU B C 1
ATOM 1423 O O . GLU B 1 33 ? 5.855 9.312 12.797 1 96.94 33 GLU B O 1
ATOM 1428 N N . ILE B 1 34 ? 6.855 8.969 14.82 1 98.31 34 ILE B N 1
ATOM 1429 C CA . ILE B 1 34 ? 5.992 7.84 15.141 1 98.31 34 ILE B CA 1
ATOM 1430 C C . ILE B 1 34 ? 5.484 7.973 16.578 1 98.31 34 ILE B C 1
ATOM 1432 O O . ILE B 1 34 ? 6.258 8.258 17.5 1 98.31 34 ILE B O 1
ATOM 1436 N N . GLU B 1 35 ? 4.184 7.754 16.719 1 98.44 35 GLU B N 1
ATOM 1437 C CA . GLU B 1 35 ? 3.564 7.793 18.047 1 98.44 35 GLU B CA 1
ATOM 1438 C C . GLU B 1 35 ? 2.697 6.562 18.281 1 98.44 35 GLU B C 1
ATOM 1440 O O . GLU B 1 35 ? 2.029 6.078 17.375 1 98.44 35 GLU B O 1
ATOM 1445 N N . SER B 1 36 ? 2.781 6.062 19.5 1 98.19 36 SER B N 1
ATOM 1446 C CA . SER B 1 36 ? 1.756 5.121 19.938 1 98.19 36 SER B CA 1
ATOM 1447 C C . SER B 1 36 ? 0.48 5.848 20.359 1 98.19 36 SER B C 1
ATOM 1449 O O . SER B 1 36 ? 0.499 7.055 20.609 1 98.19 36 SER B O 1
ATOM 1451 N N . LEU B 1 37 ? -0.618 5.105 20.344 1 97.88 37 LEU B N 1
ATOM 1452 C CA . LEU B 1 37 ? -1.895 5.676 20.75 1 97.88 37 LEU B CA 1
ATOM 1453 C C . LEU B 1 37 ? -2.156 5.406 22.234 1 97.88 37 LEU B C 1
ATOM 1455 O O . LEU B 1 37 ? -2.115 4.254 22.672 1 97.88 37 LEU B O 1
ATOM 1459 N N . ALA B 1 38 ? -2.52 6.441 22.969 1 97.19 38 ALA B N 1
ATOM 1460 C CA . ALA B 1 38 ? -2.535 6.336 24.422 1 97.19 38 ALA B CA 1
ATOM 1461 C C . ALA B 1 38 ? -3.963 6.203 24.953 1 97.19 38 ALA B C 1
ATOM 1463 O O . ALA B 1 38 ? -4.172 5.816 26.109 1 97.19 38 ALA B O 1
ATOM 1464 N N . ASP B 1 39 ? -4.977 6.574 24.281 1 97.25 39 ASP B N 1
ATOM 1465 C CA . ASP B 1 39 ? -6.371 6.457 24.703 1 97.25 39 ASP B CA 1
ATOM 1466 C C . ASP B 1 39 ? -7.293 6.348 23.484 1 97.25 39 ASP B C 1
ATOM 1468 O O . ASP B 1 39 ? -6.824 6.281 22.344 1 97.25 39 ASP B O 1
ATOM 1472 N N . ALA B 1 40 ? -8.633 6.184 23.781 1 96.88 40 ALA B N 1
ATOM 1473 C CA . ALA B 1 40 ? -9.633 6 22.719 1 96.88 40 ALA B CA 1
ATOM 1474 C C . ALA B 1 40 ? -9.953 7.324 22.047 1 96.88 40 ALA B C 1
ATOM 1476 O O . ALA B 1 40 ? -9.844 8.391 22.656 1 96.88 40 ALA B O 1
ATOM 1477 N N . GLY B 1 41 ? -10.266 7.234 20.766 1 97.06 41 GLY B N 1
ATOM 1478 C CA . GLY B 1 41 ? -10.805 8.391 20.062 1 97.06 41 GLY B CA 1
ATOM 1479 C C . GLY B 1 41 ? -12.32 8.406 20.016 1 97.06 41 GLY B C 1
ATOM 1480 O O . GLY B 1 41 ? -12.969 7.422 20.391 1 97.06 41 GLY B O 1
ATOM 1481 N N . PHE B 1 42 ? -12.891 9.57 19.688 1 98.06 42 PHE B N 1
ATOM 1482 C CA . PHE B 1 42 ? -14.328 9.727 19.469 1 98.06 42 PHE B CA 1
ATOM 1483 C C . PHE B 1 42 ? -14.602 10.375 18.109 1 98.06 42 PHE B C 1
ATOM 1485 O O . PHE B 1 42 ? -14.031 11.422 17.797 1 98.06 42 PHE B O 1
ATOM 1492 N N . LEU B 1 43 ? -15.391 9.719 17.281 1 97.12 43 LEU B N 1
ATOM 1493 C CA . LEU B 1 43 ? -15.82 10.258 15.992 1 97.12 43 LEU B CA 1
ATOM 1494 C C . LEU B 1 43 ? -17.328 10.5 15.984 1 97.12 43 LEU B C 1
ATOM 1496 O O . LEU B 1 43 ? -18.109 9.555 15.898 1 97.12 43 LEU B O 1
ATOM 1500 N N . GLY B 1 44 ? -17.609 11.75 15.992 1 95.94 44 GLY B N 1
ATOM 1501 C CA . GLY B 1 44 ? -19 12.141 15.93 1 95.94 44 GLY B CA 1
ATOM 1502 C C . GLY B 1 44 ? -19.359 12.852 14.633 1 95.94 44 GLY B C 1
ATOM 1503 O O . GLY B 1 44 ? -18.484 13.18 13.836 1 95.94 44 GLY B O 1
ATOM 1504 N N . GLU B 1 45 ? -20.594 13.039 14.391 1 95.12 45 GLU B N 1
ATOM 1505 C CA . GLU B 1 45 ? -21.062 13.711 13.18 1 95.12 45 GLU B CA 1
ATOM 1506 C C . GLU B 1 45 ? -20.531 15.141 13.102 1 95.12 45 GLU B C 1
ATOM 1508 O O . GLU B 1 45 ? -20.125 15.594 12.031 1 95.12 45 GLU B O 1
ATOM 1513 N N . GLU B 1 46 ? -20.406 15.758 14.266 1 93.06 46 GLU B N 1
ATOM 1514 C CA . GLU B 1 46 ? -20.031 17.172 14.242 1 93.06 46 GLU B CA 1
ATOM 1515 C C . GLU B 1 46 ? -18.766 17.406 15.047 1 93.06 46 GLU B C 1
ATOM 1517 O O . GLU B 1 46 ? -18.188 18.5 15 1 93.06 46 GLU B O 1
ATOM 1522 N N . ASP B 1 47 ? -18.375 16.453 15.797 1 91.94 47 ASP B N 1
ATOM 1523 C CA . ASP B 1 47 ? -17.188 16.641 16.625 1 91.94 47 ASP B CA 1
ATOM 1524 C C . ASP B 1 47 ? -16.328 15.375 16.641 1 91.94 47 ASP B C 1
ATOM 1526 O O . ASP B 1 47 ? -16.766 14.305 16.234 1 91.94 47 ASP B O 1
ATOM 1530 N N . LYS B 1 48 ? -15.039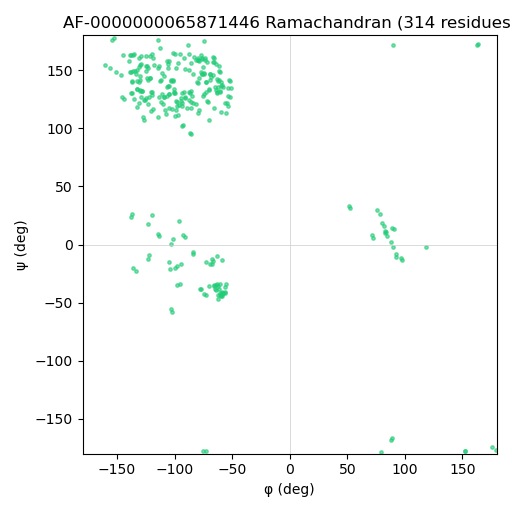 15.633 16.969 1 95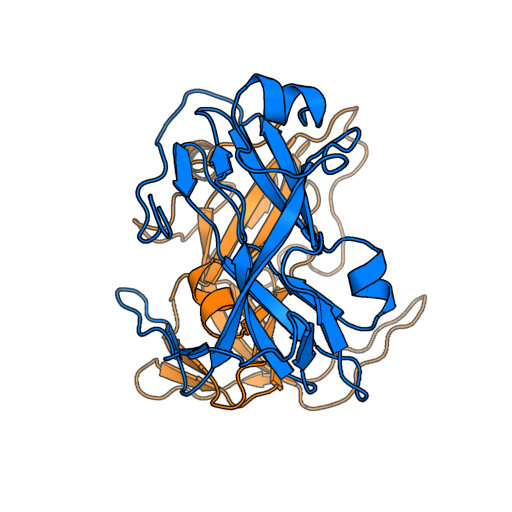.94 48 LYS B N 1
ATOM 1531 C CA . LYS B 1 48 ? -14.125 14.508 17.109 1 95.94 48 LYS B CA 1
ATOM 1532 C C . LYS B 1 48 ? -13.086 14.773 18.188 1 95.94 48 LYS B C 1
ATOM 1534 O O . LYS B 1 48 ? -12.703 15.922 18.422 1 95.94 48 LYS B O 1
ATOM 1539 N N . ILE B 1 49 ? -12.703 13.719 18.875 1 96.38 49 ILE B N 1
ATOM 1540 C CA . ILE B 1 49 ? -11.617 13.727 19.844 1 96.38 49 ILE B CA 1
ATOM 1541 C C . ILE B 1 49 ? -10.523 12.75 19.406 1 96.38 49 ILE B C 1
ATOM 1543 O O . ILE B 1 49 ? -10.758 11.547 19.328 1 96.38 49 ILE B O 1
ATOM 1547 N N . MET B 1 50 ? -9.383 13.258 19.141 1 95.81 50 MET B N 1
ATOM 1548 C CA . MET B 1 50 ? -8.258 12.414 18.734 1 95.81 50 MET B CA 1
ATOM 1549 C C . MET B 1 50 ? -7.594 11.773 19.938 1 95.81 50 MET B C 1
ATOM 1551 O O . MET B 1 50 ? -7.449 12.414 20.984 1 95.81 50 MET B O 1
ATOM 1555 N N . PRO B 1 51 ? -7.246 10.562 19.734 1 97.19 51 PRO B N 1
ATOM 1556 C CA . PRO B 1 51 ? -6.457 10 20.828 1 97.19 51 PRO B CA 1
ATOM 1557 C C . PRO B 1 51 ? -5.145 10.742 21.062 1 97.19 51 PRO B C 1
ATOM 1559 O O . PRO B 1 51 ? -4.543 11.25 20.109 1 97.19 51 PRO B O 1
ATOM 1562 N N . LYS B 1 52 ? -4.73 10.719 22.344 1 97 52 LYS B N 1
ATOM 1563 C CA . LYS B 1 52 ? -3.398 11.234 22.656 1 97 52 LYS B CA 1
ATOM 1564 C C . LYS B 1 52 ? -2.312 10.328 22.094 1 97 52 LYS B C 1
ATOM 1566 O O . LYS B 1 52 ? -2.502 9.109 22 1 97 52 LYS B O 1
ATOM 1571 N N . GLY B 1 53 ? -1.214 10.953 21.703 1 96.56 53 GLY B N 1
ATOM 1572 C CA . GLY B 1 53 ? -0.071 10.211 21.203 1 96.56 53 GLY B CA 1
ATOM 1573 C C . GLY B 1 53 ? 1.138 10.273 22.109 1 96.56 53 GLY B C 1
ATOM 1574 O O . GLY B 1 53 ? 1.404 11.312 22.734 1 96.56 53 GLY B O 1
ATOM 1575 N N . ASP B 1 54 ? 1.803 9.117 22.188 1 97.38 54 ASP B N 1
ATOM 1576 C CA . ASP B 1 54 ? 3.092 9.086 22.875 1 97.38 54 ASP B CA 1
ATOM 1577 C C . ASP B 1 54 ? 4.23 8.828 21.891 1 97.38 54 ASP B C 1
ATOM 1579 O O . ASP B 1 54 ? 4.273 7.789 21.234 1 97.38 54 ASP B O 1
ATOM 1583 N N . ARG B 1 55 ? 5.113 9.734 21.891 1 96.81 55 ARG B N 1
ATOM 1584 C CA . ARG B 1 55 ? 6.223 9.609 20.953 1 96.81 55 ARG B CA 1
ATOM 1585 C C . ARG B 1 55 ? 7.062 8.375 21.25 1 96.81 55 ARG B C 1
ATOM 1587 O O . ARG B 1 55 ? 7.418 8.133 22.406 1 96.81 55 ARG B O 1
ATOM 1594 N N . ILE B 1 56 ? 7.312 7.598 20.234 1 97.12 56 ILE B N 1
ATOM 1595 C CA . ILE B 1 56 ? 8.148 6.414 20.406 1 97.12 56 ILE B CA 1
ATOM 1596 C C . ILE B 1 56 ? 9.609 6.836 20.547 1 97.12 56 ILE B C 1
ATOM 1598 O O . ILE B 1 56 ? 10.109 7.645 19.766 1 97.12 56 ILE B O 1
ATOM 1602 N N . GLN B 1 57 ? 10.273 6.359 21.531 1 93.81 57 GLN B N 1
ATOM 1603 C CA . GLN B 1 57 ? 11.688 6.641 21.734 1 93.81 57 GLN B CA 1
ATOM 1604 C C . GLN B 1 57 ? 12.555 5.695 20.906 1 93.81 57 GLN B C 1
ATOM 1606 O O . GLN B 1 57 ? 12.477 4.473 21.062 1 93.81 57 GLN B O 1
ATOM 1611 N N . CYS B 1 58 ? 13.328 6.242 20.094 1 96.12 58 CYS B N 1
ATOM 1612 C CA . CYS B 1 58 ? 14.211 5.465 19.219 1 96.12 58 CYS B CA 1
ATOM 1613 C C . CYS B 1 58 ? 15.641 5.496 19.734 1 96.12 58 CYS B C 1
ATOM 1615 O O . CYS B 1 58 ? 16.078 6.504 20.297 1 96.12 58 CYS B O 1
ATOM 1617 N N . GLU B 1 59 ? 16.312 4.414 19.656 1 96.31 59 GLU B N 1
ATOM 1618 C CA . GLU B 1 59 ? 17.734 4.328 20.016 1 96.31 59 GLU B CA 1
ATOM 1619 C C . GLU B 1 59 ? 18.609 4.418 18.781 1 96.31 59 GLU B C 1
ATOM 1621 O O . GLU B 1 59 ? 18.5 3.604 17.859 1 96.31 59 GLU B O 1
ATOM 1626 N N . TYR B 1 60 ? 19.484 5.359 18.766 1 95.88 60 TYR B N 1
ATOM 1627 C CA . TYR B 1 60 ? 20.391 5.59 17.641 1 95.88 60 TYR B CA 1
ATOM 1628 C C . TYR B 1 60 ? 19.625 5.691 16.328 1 95.88 60 TYR B C 1
ATOM 1630 O O . TYR B 1 60 ? 20.031 5.102 15.328 1 95.88 60 TYR B O 1
ATOM 1638 N N . GLY B 1 61 ? 18.406 6.203 16.406 1 95.94 61 GLY B N 1
ATOM 1639 C CA . GLY B 1 61 ? 17.625 6.473 15.203 1 95.94 61 GLY B CA 1
ATOM 1640 C C . GLY B 1 61 ? 16.766 5.293 14.773 1 95.94 61 GLY B C 1
ATOM 1641 O O . GLY B 1 61 ? 16.047 5.375 13.773 1 95.94 61 GLY B O 1
ATOM 1642 N N . VAL B 1 62 ? 16.891 4.211 15.508 1 97.62 62 VAL B N 1
ATOM 1643 C CA . VAL B 1 62 ? 16.125 3.014 15.164 1 97.62 62 VAL B CA 1
ATOM 1644 C C . VAL B 1 62 ? 15.031 2.775 16.203 1 97.62 62 VAL B C 1
ATOM 1646 O O . VAL B 1 62 ? 15.305 2.742 17.406 1 97.62 62 VAL B O 1
ATOM 1649 N N . CYS B 1 63 ? 13.844 2.648 15.719 1 98 63 CYS B N 1
ATOM 1650 C CA . CYS B 1 63 ? 12.703 2.332 16.578 1 98 63 CYS B CA 1
ATOM 1651 C C . CYS B 1 63 ? 12.359 0.849 16.5 1 98 63 CYS B C 1
ATOM 1653 O O . CYS B 1 63 ? 12.305 0.275 15.414 1 98 63 CYS B O 1
ATOM 1655 N N . GLU B 1 64 ? 12.227 0.288 17.609 1 98 64 GLU B N 1
ATOM 1656 C CA . GLU B 1 64 ? 11.695 -1.071 17.688 1 98 64 GLU B CA 1
ATOM 1657 C C . GLU B 1 64 ? 10.211 -1.069 18.031 1 98 64 GLU B C 1
ATOM 1659 O O . GLU B 1 64 ? 9.82 -0.708 19.141 1 98 64 GLU B O 1
ATOM 1664 N N . LEU B 1 65 ? 9.414 -1.546 17.125 1 98.56 65 LEU B N 1
ATOM 1665 C CA . LEU B 1 65 ? 7.961 -1.493 17.281 1 98.56 65 LEU B CA 1
ATOM 1666 C C . LEU B 1 65 ? 7.391 -2.887 17.531 1 98.56 65 LEU B C 1
ATOM 1668 O O . LEU B 1 65 ? 7.633 -3.807 16.75 1 98.56 65 LEU B O 1
ATOM 1672 N N . GLU B 1 66 ? 6.625 -3.014 18.594 1 98.25 66 GLU B N 1
ATOM 1673 C CA . GLU B 1 66 ? 5.852 -4.227 18.844 1 98.25 66 GLU B CA 1
ATOM 1674 C C . GLU B 1 66 ? 4.609 -4.281 17.953 1 98.25 66 GLU B C 1
ATOM 1676 O O . GLU B 1 66 ? 4.215 -3.271 17.375 1 98.25 66 GLU B O 1
ATOM 1681 N N . PRO B 1 67 ? 4.074 -5.535 17.797 1 98.5 67 PRO B N 1
ATOM 1682 C CA . PRO B 1 67 ? 2.822 -5.59 17.031 1 98.5 67 PRO B CA 1
ATOM 1683 C C . PRO B 1 67 ? 1.778 -4.602 17.547 1 98.5 67 PRO B C 1
ATOM 1685 O O . PRO B 1 67 ? 1.629 -4.43 18.766 1 98.5 67 PRO B O 1
ATOM 1688 N N . GLY B 1 68 ? 1.099 -3.861 16.656 1 98.12 68 GLY B N 1
ATOM 1689 C CA . GLY B 1 68 ? 0.12 -2.855 17.047 1 98.12 68 GLY B CA 1
ATOM 1690 C C . GLY B 1 68 ? -0.014 -1.736 16.031 1 98.12 68 GLY B C 1
ATOM 1691 O O . GLY B 1 68 ? 0.541 -1.815 14.938 1 98.12 68 GLY B O 1
ATOM 1692 N N . ALA B 1 69 ? -0.864 -0.755 16.375 1 98.44 69 ALA B N 1
ATOM 1693 C CA . ALA B 1 69 ? -1.116 0.397 15.516 1 98.44 69 ALA B CA 1
ATOM 1694 C C . ALA B 1 69 ? -0.358 1.627 16 1 98.44 69 ALA B C 1
ATOM 1696 O O . ALA B 1 69 ? -0.269 1.867 17.219 1 98.44 69 ALA B O 1
ATOM 1697 N N . TYR B 1 70 ? 0.152 2.4 15.078 1 98.69 70 TYR B N 1
ATOM 1698 C CA . TYR B 1 70 ? 0.913 3.615 15.352 1 98.69 70 TYR B CA 1
ATOM 1699 C C . TYR B 1 70 ? 0.482 4.746 14.43 1 98.69 70 TYR B C 1
ATOM 1701 O O . TYR B 1 70 ? 0.049 4.508 13.297 1 98.69 70 TYR B O 1
ATOM 1709 N N . ARG B 1 71 ? 0.586 5.965 14.938 1 98.38 71 ARG B N 1
ATOM 1710 C CA . ARG B 1 71 ? 0.437 7.16 14.117 1 98.38 71 ARG B CA 1
ATOM 1711 C C . ARG B 1 71 ? 1.782 7.609 13.555 1 98.38 71 ARG B C 1
ATOM 1713 O O . ARG B 1 71 ? 2.744 7.789 14.305 1 98.38 71 ARG B O 1
ATOM 1720 N N . LEU B 1 72 ? 1.829 7.773 12.297 1 98.31 72 LEU B N 1
ATOM 1721 C CA . LEU B 1 72 ? 3.07 8.141 11.617 1 98.31 72 LEU B CA 1
ATOM 1722 C C . LEU B 1 72 ? 2.912 9.453 10.867 1 98.31 72 LEU B C 1
ATOM 1724 O O . LEU B 1 72 ? 1.926 9.648 10.148 1 98.31 72 LEU B O 1
ATOM 1728 N N . ARG B 1 73 ? 3.852 10.398 11.039 1 98 73 ARG B N 1
ATOM 1729 C CA . ARG B 1 73 ? 3.934 11.609 10.219 1 98 73 ARG B CA 1
ATOM 1730 C C . ARG B 1 73 ? 5.105 11.531 9.25 1 98 73 ARG B C 1
ATOM 1732 O O . ARG B 1 73 ? 6.203 11.117 9.617 1 98 73 ARG B O 1
ATOM 1739 N N . PHE B 1 74 ? 4.82 11.922 8.031 1 98.44 74 PHE B N 1
ATOM 1740 C CA . PHE B 1 74 ? 5.867 11.875 7.012 1 98.44 74 PHE B CA 1
ATOM 1741 C C . PHE B 1 74 ? 6.812 13.062 7.148 1 98.44 74 PHE B C 1
ATOM 1743 O O . PHE B 1 74 ? 6.441 14.094 7.707 1 98.44 74 PHE B O 1
ATOM 1750 N N . ASN B 1 75 ? 8.031 12.93 6.617 1 98.19 75 ASN B N 1
ATOM 1751 C CA . ASN B 1 75 ? 9.008 14.008 6.605 1 98.19 75 ASN B CA 1
ATOM 1752 C C . ASN B 1 75 ? 8.695 15.047 5.531 1 98.19 75 ASN B C 1
ATOM 1754 O O . ASN B 1 75 ? 8.953 16.234 5.719 1 98.19 75 ASN B O 1
ATOM 1758 N N . GLU B 1 76 ? 8.258 14.609 4.422 1 98.5 76 GLU B N 1
ATOM 1759 C CA . GLU B 1 76 ? 8.117 15.453 3.24 1 98.5 76 GLU B CA 1
ATOM 1760 C C . GLU B 1 76 ? 6.895 16.359 3.35 1 98.5 76 GLU B C 1
ATOM 1762 O O . GLU B 1 76 ? 5.887 15.984 3.949 1 98.5 76 GLU B O 1
ATOM 1767 N N . VAL B 1 77 ? 7.008 17.469 2.812 1 98.56 77 VAL B N 1
ATOM 1768 C CA . VAL B 1 77 ? 5.852 18.328 2.609 1 98.56 77 VAL B CA 1
ATOM 1769 C C . VAL B 1 77 ? 5.176 18 1.282 1 98.56 77 VAL B C 1
ATOM 1771 O O . VAL B 1 77 ? 5.832 17.969 0.236 1 98.56 77 VAL B O 1
ATOM 1774 N N . VAL B 1 78 ? 3.891 17.688 1.354 1 98.56 78 VAL B N 1
ATOM 1775 C CA . VAL B 1 78 ? 3.1 17.391 0.163 1 98.56 78 VAL B CA 1
ATOM 1776 C C . VAL B 1 78 ? 2.184 18.578 -0.156 1 98.56 78 VAL B C 1
ATOM 1778 O O . VAL B 1 78 ? 1.513 19.109 0.731 1 98.56 78 VAL B O 1
ATOM 1781 N N . SER B 1 79 ? 2.207 19.016 -1.372 1 98.56 79 SER B N 1
ATOM 1782 C CA . SER B 1 79 ? 1.315 20.062 -1.873 1 98.56 79 SER B CA 1
ATOM 1783 C C . SER B 1 79 ? 0.595 19.609 -3.139 1 98.56 79 SER B C 1
ATOM 1785 O O . SER B 1 79 ? 1.185 19.594 -4.223 1 98.56 79 SER B O 1
ATOM 1787 N N . ILE B 1 80 ? -0.735 19.359 -3.049 1 97.88 80 ILE B N 1
ATOM 1788 C CA . ILE B 1 80 ? -1.503 18.875 -4.188 1 97.88 80 ILE B CA 1
ATOM 1789 C C . ILE B 1 80 ? -2.033 20.062 -4.996 1 97.88 80 ILE B C 1
ATOM 1791 O O . ILE B 1 80 ? -2.826 20.859 -4.492 1 97.88 80 ILE B O 1
ATOM 1795 N N . PRO B 1 81 ? -1.606 20.156 -6.207 1 95.94 81 PRO B N 1
ATOM 1796 C CA . PRO B 1 81 ? -2.092 21.281 -7.004 1 95.94 81 PRO B CA 1
ATOM 1797 C C . PRO B 1 81 ? -3.59 21.203 -7.293 1 95.94 81 PRO B C 1
ATOM 1799 O O . PRO B 1 81 ? -4.172 20.109 -7.25 1 95.94 81 PRO B O 1
ATOM 1802 N N . PRO B 1 82 ? -4.16 22.438 -7.586 1 94.62 82 PRO B N 1
ATOM 1803 C CA . PRO B 1 82 ? -5.543 22.375 -8.078 1 94.62 82 PRO B CA 1
ATOM 1804 C C . PRO B 1 82 ? -5.703 21.422 -9.258 1 94.62 82 PRO B C 1
ATOM 1806 O O . PRO B 1 82 ? -4.812 21.328 -10.109 1 94.62 82 PRO B O 1
ATOM 1809 N N . GLY B 1 83 ? -6.801 20.688 -9.312 1 94.38 83 GLY B N 1
ATOM 1810 C CA . GLY B 1 83 ? -7.094 19.797 -10.422 1 94.38 83 GLY B CA 1
ATOM 1811 C C . GLY B 1 83 ? -6.43 18.438 -10.281 1 94.38 83 GLY B C 1
ATOM 1812 O O . GLY B 1 83 ? -6.395 17.656 -11.242 1 94.38 83 GLY B O 1
ATOM 1813 N N . HIS B 1 84 ? -5.812 18.234 -9.094 1 96.56 84 HIS B N 1
ATOM 1814 C CA . HIS B 1 84 ? -5.168 16.953 -8.867 1 96.56 84 HIS B CA 1
ATOM 1815 C C . HIS B 1 84 ? -5.613 16.328 -7.543 1 96.56 84 HIS B C 1
ATOM 1817 O O . HIS B 1 84 ? -6.172 17.031 -6.691 1 96.56 84 HIS B O 1
ATOM 1823 N N . VAL B 1 85 ? -5.402 15.07 -7.41 1 97.31 85 VAL B N 1
ATOM 1824 C CA . VAL B 1 85 ? -5.695 14.328 -6.188 1 97.31 85 VAL B CA 1
ATOM 1825 C C . VAL B 1 85 ? -4.547 13.375 -5.871 1 97.31 85 VAL B C 1
ATOM 1827 O O . VAL B 1 85 ? -3.951 12.789 -6.777 1 97.31 85 VAL B O 1
ATOM 1830 N N . GLY B 1 86 ? -4.199 13.266 -4.59 1 98 86 GLY B N 1
ATOM 1831 C CA . GLY B 1 86 ? -3.111 12.406 -4.156 1 98 86 GLY B CA 1
ATOM 1832 C C . GLY B 1 86 ? -3.584 11.172 -3.404 1 98 86 GLY B C 1
ATOM 1833 O O . GLY B 1 86 ? -4.555 11.234 -2.648 1 98 86 GLY B O 1
ATOM 1834 N N . PHE B 1 87 ? -2.834 10.047 -3.623 1 98.38 87 PHE B N 1
ATOM 1835 C CA . PHE B 1 87 ? -2.977 8.789 -2.898 1 98.38 87 PHE B CA 1
ATOM 1836 C C . PHE B 1 87 ? -1.625 8.305 -2.395 1 98.38 87 PHE B C 1
ATOM 1838 O O . PHE B 1 87 ? -0.585 8.633 -2.967 1 98.38 87 PHE B O 1
ATOM 1845 N N . CYS B 1 88 ? -1.635 7.562 -1.378 1 97.62 88 CYS B N 1
ATOM 1846 C CA . CYS B 1 88 ? -0.383 6.969 -0.923 1 97.62 88 CYS B CA 1
ATOM 1847 C C . CYS B 1 88 ? -0.558 5.48 -0.636 1 97.62 88 CYS B C 1
ATOM 1849 O O . CYS B 1 88 ? -1.591 5.066 -0.109 1 97.62 88 CYS B O 1
ATOM 1851 N N . PHE B 1 89 ? 0.41 4.711 -0.984 1 98.38 89 PHE B N 1
ATOM 1852 C CA . PHE B 1 89 ? 0.478 3.266 -0.797 1 98.38 89 PHE B CA 1
ATOM 1853 C C . PHE B 1 89 ? 1.739 2.877 -0.035 1 98.38 89 PHE B C 1
ATOM 1855 O O . PHE B 1 89 ? 2.762 3.561 -0.126 1 98.38 89 PHE B O 1
ATOM 1862 N N . PRO B 1 90 ? 1.591 1.753 0.738 1 98.56 90 PRO B N 1
ATOM 1863 C CA . PRO B 1 90 ? 2.83 1.241 1.328 1 98.56 90 PRO B CA 1
ATOM 1864 C C . PRO B 1 90 ? 3.844 0.792 0.277 1 98.56 90 PRO B C 1
ATOM 1866 O O . PRO B 1 90 ? 3.459 0.252 -0.764 1 98.56 90 PRO B O 1
ATOM 1869 N N . ARG B 1 91 ? 5.141 1.046 0.537 1 97.81 91 ARG B N 1
ATOM 1870 C CA . ARG B 1 91 ? 6.141 0.389 -0.295 1 97.81 91 ARG B CA 1
ATOM 1871 C C . ARG B 1 91 ? 6.098 -1.125 -0.114 1 97.81 91 ARG B C 1
ATOM 1873 O O . ARG B 1 91 ? 5.746 -1.616 0.961 1 97.81 91 ARG B O 1
ATOM 1880 N N . SER B 1 92 ? 6.555 -1.812 -1.11 1 97.69 92 SER B N 1
ATOM 1881 C CA . SER B 1 92 ? 6.469 -3.27 -1.126 1 97.69 92 SER B CA 1
ATOM 1882 C C . SER B 1 92 ? 7.242 -3.881 0.039 1 97.69 92 SER B C 1
ATOM 1884 O O . SER B 1 92 ? 6.801 -4.867 0.633 1 97.69 92 SER B O 1
ATOM 1886 N N . SER B 1 93 ? 8.398 -3.309 0.378 1 97.56 93 SER B N 1
ATOM 1887 C CA . SER B 1 93 ? 9.219 -3.846 1.459 1 97.56 93 SER B CA 1
ATOM 1888 C C . SER B 1 93 ? 8.438 -3.889 2.771 1 97.56 93 SER B C 1
ATOM 1890 O O . SER B 1 93 ? 8.523 -4.867 3.516 1 97.56 93 SER B O 1
ATOM 1892 N N . LEU B 1 94 ? 7.684 -2.842 3.021 1 98.31 94 LEU B N 1
ATOM 1893 C CA . LEU B 1 94 ? 6.906 -2.773 4.254 1 98.31 94 LEU B CA 1
ATOM 1894 C C . LEU B 1 94 ? 5.879 -3.9 4.312 1 98.31 94 LEU B C 1
ATOM 1896 O O . LEU B 1 94 ? 5.73 -4.555 5.348 1 98.31 94 LEU B O 1
ATOM 1900 N N . LEU B 1 95 ? 5.152 -4.129 3.25 1 98.44 95 LEU B N 1
ATOM 1901 C CA . LEU B 1 95 ? 4.145 -5.18 3.162 1 98.44 95 LEU B CA 1
ATOM 1902 C C . LEU B 1 95 ? 4.77 -6.551 3.4 1 98.44 95 LEU B C 1
ATOM 1904 O O . LEU B 1 95 ? 4.203 -7.375 4.121 1 98.44 95 LEU B O 1
ATOM 1908 N N . ARG B 1 96 ? 5.93 -6.734 2.836 1 97.69 96 ARG B N 1
ATOM 1909 C CA . ARG B 1 96 ? 6.625 -8.016 2.932 1 97.69 96 ARG B CA 1
ATOM 1910 C C . ARG B 1 96 ? 7.113 -8.266 4.355 1 97.69 96 ARG B C 1
ATOM 1912 O O . ARG B 1 96 ? 7.453 -9.398 4.707 1 97.69 96 ARG B O 1
ATOM 1919 N N . MET B 1 97 ? 7.148 -7.23 5.141 1 98.38 97 MET B N 1
ATOM 1920 C CA . MET B 1 97 ? 7.559 -7.348 6.539 1 98.38 97 MET B CA 1
ATOM 1921 C C . MET B 1 97 ? 6.352 -7.555 7.445 1 98.38 97 MET B C 1
ATOM 1923 O O . MET B 1 97 ? 6.477 -7.535 8.672 1 98.38 97 MET B O 1
ATOM 1927 N N . GLY B 1 98 ? 5.203 -7.766 6.879 1 98.44 98 GLY B N 1
ATOM 1928 C CA . GLY B 1 98 ? 3.992 -7.992 7.652 1 98.44 98 GLY B CA 1
ATOM 1929 C C . GLY B 1 98 ? 3.424 -6.723 8.258 1 98.44 98 GLY B C 1
ATOM 1930 O O . GLY B 1 98 ? 2.865 -6.75 9.359 1 98.44 98 GLY B O 1
ATOM 1931 N N . CYS B 1 99 ? 3.654 -5.617 7.598 1 98.62 99 CYS B N 1
ATOM 1932 C CA . CYS B 1 99 ? 3.162 -4.324 8.062 1 98.62 99 CYS B CA 1
ATOM 1933 C C . CYS B 1 99 ? 2.336 -3.639 6.977 1 98.62 99 CYS B C 1
ATOM 1935 O O . CYS B 1 99 ? 2.502 -3.922 5.789 1 98.62 99 CYS B O 1
ATOM 1937 N N . TYR B 1 100 ? 1.44 -2.789 7.434 1 98.12 100 TYR B N 1
ATOM 1938 C CA . TYR B 1 100 ? 0.597 -2.031 6.516 1 98.12 100 TYR B CA 1
ATOM 1939 C C . TYR B 1 100 ? 0.6 -0.55 6.871 1 98.12 100 TYR B C 1
ATOM 1941 O O . TYR B 1 100 ? 0.89 -0.179 8.008 1 98.12 100 TYR B O 1
ATOM 1949 N N . LEU B 1 101 ? 0.371 0.25 5.883 1 98.25 101 LEU B N 1
ATOM 1950 C CA . LEU B 1 101 ? 0.241 1.693 6.047 1 98.25 101 LEU B CA 1
ATOM 1951 C C . LEU B 1 101 ? -1.014 2.209 5.348 1 98.25 101 LEU B C 1
ATOM 1953 O O . LEU B 1 101 ? -1.201 1.983 4.152 1 98.25 101 LEU B O 1
ATOM 1957 N N . GLY B 1 102 ? -1.852 2.816 6.094 1 97.44 102 GLY B N 1
ATOM 1958 C CA . GLY B 1 102 ? -3.076 3.391 5.559 1 97.44 102 GLY B CA 1
ATOM 1959 C C . GLY B 1 102 ? -3.045 4.906 5.484 1 97.44 102 GLY B C 1
ATOM 1960 O O . GLY B 1 102 ? -2.75 5.574 6.477 1 97.44 102 GLY B O 1
ATOM 1961 N N . CYS B 1 103 ? -3.35 5.43 4.348 1 97 103 CYS B N 1
ATOM 1962 C CA . CYS B 1 103 ? -3.396 6.867 4.109 1 97 103 CYS B CA 1
ATOM 1963 C C . CYS B 1 103 ? -4.805 7.312 3.727 1 97 103 CYS B C 1
ATOM 1965 O O . CYS B 1 103 ? -5.613 6.5 3.273 1 97 103 CYS B O 1
ATOM 1967 N N . ALA B 1 104 ? -5.09 8.641 4.027 1 95.88 104 ALA B N 1
ATOM 1968 C CA . ALA B 1 104 ? -6.301 9.266 3.496 1 95.88 104 ALA B CA 1
ATOM 1969 C C . ALA B 1 104 ? -6.047 9.867 2.117 1 95.88 104 ALA B C 1
ATOM 1971 O O . ALA B 1 104 ? -4.906 9.906 1.649 1 95.88 104 ALA B O 1
ATOM 1972 N N . VAL B 1 105 ? -7.16 10.156 1.396 1 97.31 105 VAL B N 1
ATOM 1973 C CA . VAL B 1 105 ? -7.055 10.906 0.151 1 97.31 105 VAL B CA 1
ATOM 1974 C C . VAL B 1 105 ? -6.551 12.32 0.44 1 97.31 105 VAL B C 1
ATOM 1976 O O . VAL B 1 105 ? -6.973 12.953 1.411 1 97.31 105 VAL B O 1
ATOM 1979 N N . TRP B 1 106 ? -5.598 12.797 -0.358 1 97.5 106 TRP B N 1
ATOM 1980 C CA . TRP B 1 106 ? -5.203 14.203 -0.289 1 97.5 106 TRP B CA 1
ATOM 1981 C C . TRP B 1 106 ? -5.867 15.008 -1.397 1 97.5 106 TRP B C 1
ATOM 1983 O O . TRP B 1 106 ? -5.531 14.859 -2.574 1 97.5 106 TRP B O 1
ATOM 1993 N N . ASP B 1 107 ? -6.766 15.836 -1.042 1 96.69 107 ASP B N 1
ATOM 1994 C CA . ASP B 1 107 ? -7.637 16.578 -1.944 1 96.69 107 ASP B CA 1
ATOM 1995 C C . ASP B 1 107 ? -6.867 17.703 -2.652 1 96.69 107 ASP B C 1
ATOM 1997 O O . ASP B 1 107 ? -5.828 18.156 -2.162 1 96.69 107 ASP B O 1
ATOM 2001 N N . PRO B 1 108 ? -7.453 18.125 -3.803 1 96.56 108 PRO B N 1
ATOM 2002 C CA . PRO B 1 108 ? -6.859 19.297 -4.461 1 96.56 108 PRO B CA 1
ATOM 2003 C C . PRO B 1 108 ? -6.691 20.484 -3.516 1 96.56 108 PRO B C 1
ATOM 2005 O O . PRO B 1 108 ? -7.641 20.859 -2.828 1 96.56 108 PRO B O 1
ATOM 2008 N N . GLY B 1 109 ? -5.43 21 -3.473 1 96.44 109 GLY B N 1
ATOM 2009 C CA . GLY B 1 109 ? -5.18 22.188 -2.658 1 96.44 109 GLY B CA 1
ATOM 2010 C C . GLY B 1 109 ? -4.613 21.844 -1.29 1 96.44 109 GLY B C 1
ATOM 2011 O O . GLY B 1 109 ? -4.191 22.75 -0.554 1 96.44 109 GLY B O 1
ATOM 2012 N N . TYR B 1 110 ? -4.656 20.594 -0.873 1 97.69 110 TYR B N 1
ATOM 2013 C CA . TYR B 1 110 ? -4.055 20.203 0.398 1 97.69 110 TYR B CA 1
ATOM 2014 C C . TYR B 1 110 ? -2.562 20.5 0.411 1 97.69 110 TYR B C 1
ATOM 2016 O O . TYR B 1 110 ? -1.858 20.234 -0.565 1 97.69 110 TYR B O 1
ATOM 2024 N N . THR B 1 111 ? -2.012 21.047 1.472 1 98.19 111 THR B N 1
ATOM 2025 C CA . THR B 1 111 ? -0.584 21.203 1.731 1 98.19 111 THR B CA 1
ATOM 2026 C C . THR B 1 111 ? -0.261 20.859 3.186 1 98.19 111 THR B C 1
ATOM 2028 O O . THR B 1 111 ? -0.925 21.359 4.102 1 98.19 111 THR B O 1
ATOM 2031 N N . GLY B 1 112 ? 0.77 20 3.404 1 98.12 112 GLY B N 1
ATOM 2032 C CA . GLY B 1 112 ? 1.175 19.656 4.758 1 98.12 112 GLY B CA 1
ATOM 2033 C C . GLY B 1 112 ? 2.039 18.406 4.824 1 98.12 112 GLY B C 1
ATOM 2034 O O . GLY B 1 112 ? 2.338 17.797 3.797 1 98.12 112 GLY B O 1
ATOM 2035 N N . ARG B 1 113 ? 2.596 18.125 6.027 1 98.12 113 ARG B N 1
ATOM 2036 C CA . ARG B 1 113 ? 3.189 16.828 6.34 1 98.12 113 ARG B CA 1
ATOM 2037 C C . ARG B 1 113 ? 2.135 15.844 6.844 1 98.12 113 ARG B C 1
ATOM 2039 O O . ARG B 1 113 ? 1.836 15.805 8.039 1 98.12 113 ARG B O 1
ATOM 2046 N N . GLY B 1 114 ? 1.646 15.094 5.973 1 97.5 114 GLY B N 1
ATOM 2047 C CA . GLY B 1 114 ? 0.504 14.242 6.254 1 97.5 114 GLY B CA 1
ATOM 2048 C C . GLY B 1 114 ? 0.805 13.156 7.273 1 97.5 114 GLY B C 1
ATOM 2049 O O . GLY B 1 114 ? 1.97 12.836 7.516 1 97.5 114 GLY B O 1
ATOM 2050 N N . GLN B 1 115 ? -0.227 12.617 7.859 1 97.81 115 GLN B N 1
ATOM 2051 C CA . GLN B 1 115 ? -0.123 11.5 8.781 1 97.81 115 GLN B CA 1
ATOM 2052 C C . GLN B 1 115 ? -0.78 10.25 8.211 1 97.81 115 GLN B C 1
ATOM 2054 O O . GLN B 1 115 ? -1.646 10.336 7.336 1 97.81 115 GLN B O 1
ATOM 2059 N N . ALA B 1 116 ? -0.321 9.117 8.633 1 98.38 116 ALA B N 1
ATOM 2060 C CA . ALA B 1 116 ? -0.838 7.805 8.258 1 98.38 116 ALA B CA 1
ATOM 2061 C C . ALA B 1 116 ? -0.906 6.875 9.469 1 98.38 116 ALA B C 1
ATOM 2063 O O . ALA B 1 116 ? -0.379 7.199 10.539 1 98.38 116 ALA B O 1
ATOM 2064 N N . MET B 1 117 ? -1.652 5.824 9.32 1 98.62 117 MET B N 1
ATOM 2065 C CA . MET B 1 117 ? -1.647 4.762 10.328 1 98.62 117 MET B CA 1
ATOM 2066 C C . MET B 1 117 ? -0.701 3.639 9.922 1 98.62 117 MET B C 1
ATOM 2068 O O . MET B 1 117 ? -0.846 3.053 8.852 1 98.62 117 MET B O 1
ATOM 2072 N N . LEU B 1 118 ? 0.262 3.383 10.711 1 98.75 118 LEU B N 1
ATOM 2073 C CA . LEU B 1 118 ? 1.133 2.223 10.562 1 98.75 118 LEU B CA 1
ATOM 2074 C C . LEU B 1 118 ? 0.627 1.05 11.391 1 98.75 118 LEU B C 1
ATOM 2076 O O . LEU B 1 118 ? 0.475 1.166 12.609 1 98.75 118 LEU B O 1
ATOM 2080 N N . LEU B 1 119 ? 0.327 -0.016 10.719 1 98.75 119 LEU B N 1
ATOM 2081 C CA . LEU B 1 119 ? -0.034 -1.257 11.398 1 98.75 119 LEU B CA 1
ATOM 2082 C C . LEU B 1 119 ? 1.116 -2.258 11.344 1 98.75 119 LEU B C 1
ATOM 2084 O O . LEU B 1 119 ? 1.522 -2.688 10.266 1 98.75 119 LEU B O 1
ATOM 2088 N N 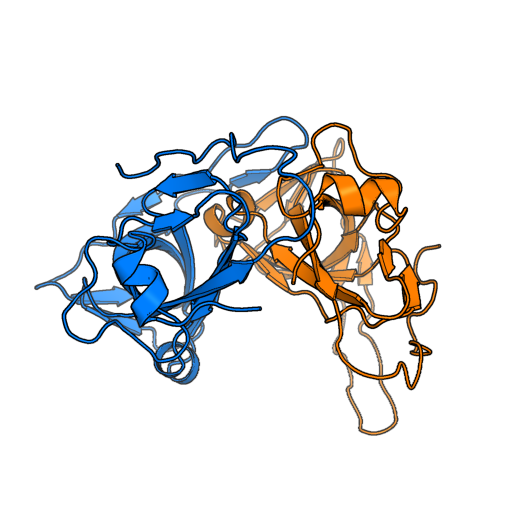. VAL B 1 120 ? 1.65 -2.627 12.5 1 98.69 120 VAL B N 1
ATOM 2089 C CA . VAL B 1 120 ? 2.598 -3.73 12.609 1 98.69 120 VAL B CA 1
ATOM 2090 C C . VAL B 1 120 ? 1.851 -5.02 12.945 1 98.69 120 VAL B C 1
ATOM 2092 O O . VAL B 1 120 ? 1.502 -5.258 14.109 1 98.69 120 VAL B O 1
ATOM 2095 N N . ALA B 1 121 ? 1.674 -5.852 11.898 1 98.5 121 ALA B N 1
ATOM 2096 C CA . ALA B 1 121 ? 0.928 -7.094 12.078 1 98.5 121 ALA B CA 1
ATOM 2097 C C . ALA B 1 121 ? 1.871 -8.281 12.25 1 98.5 121 ALA B C 1
ATOM 2099 O O . ALA B 1 121 ? 1.451 -9.367 12.664 1 98.5 121 ALA B O 1
ATOM 2100 N N . ASN B 1 122 ? 3.139 -8.117 11.805 1 98.56 122 ASN B N 1
ATOM 2101 C CA . ASN B 1 122 ? 4.156 -9.125 12.078 1 98.56 122 ASN B CA 1
ATOM 2102 C C . ASN B 1 122 ? 4.25 -9.438 13.57 1 98.56 122 ASN B C 1
ATOM 2104 O O . ASN B 1 122 ? 4.531 -8.547 14.375 1 98.56 122 ASN B O 1
ATOM 2108 N N . PRO B 1 123 ? 3.984 -10.727 13.938 1 98.19 123 PRO B N 1
ATOM 2109 C CA . PRO B 1 123 ? 4.004 -11.039 15.367 1 98.19 123 PRO B CA 1
ATOM 2110 C C . PRO B 1 123 ? 5.379 -10.828 16 1 98.19 123 PRO B C 1
ATOM 2112 O O . PRO B 1 123 ? 5.496 -10.781 17.234 1 98.19 123 PRO B O 1
ATOM 2115 N N . HIS B 1 124 ? 6.438 -10.602 15.242 1 98.31 124 HIS B N 1
ATOM 2116 C CA . HIS B 1 124 ? 7.793 -10.422 15.758 1 98.31 124 HIS B CA 1
ATOM 2117 C C . HIS B 1 124 ? 8.188 -8.953 15.758 1 98.31 124 HIS B C 1
ATOM 2119 O O . HIS B 1 124 ? 9.312 -8.609 16.125 1 98.31 124 HIS B O 1
ATOM 2125 N N . GLY B 1 125 ? 7.316 -8.07 15.336 1 98.5 125 GLY B N 1
ATOM 2126 C CA . GLY B 1 125 ? 7.551 -6.637 15.375 1 98.5 125 GLY B CA 1
ATOM 2127 C C . GLY B 1 125 ? 8.242 -6.105 14.133 1 98.5 125 GLY B C 1
ATOM 2128 O O . GLY B 1 125 ? 8.188 -6.734 13.07 1 98.5 125 GLY B O 1
ATOM 2129 N N . LEU B 1 126 ? 8.719 -4.906 14.195 1 98.62 126 LEU B N 1
ATOM 2130 C CA . LEU B 1 126 ? 9.398 -4.184 13.125 1 98.62 126 LEU B CA 1
ATOM 2131 C C . LEU B 1 126 ? 10.484 -3.279 13.68 1 98.62 126 LEU B C 1
ATOM 2133 O O . LEU B 1 126 ? 10.258 -2.547 14.648 1 98.62 126 LEU B O 1
ATOM 2137 N N . ARG B 1 127 ? 11.625 -3.396 13.203 1 98.5 127 ARG B N 1
ATOM 2138 C CA . ARG B 1 127 ? 12.68 -2.41 13.43 1 98.5 127 ARG B CA 1
ATOM 2139 C C . ARG B 1 127 ? 12.734 -1.396 12.297 1 98.5 127 ARG B C 1
ATOM 2141 O O . ARG B 1 127 ? 12.836 -1.771 11.125 1 98.5 127 ARG B O 1
ATOM 2148 N N . LEU B 1 128 ? 12.672 -0.146 12.617 1 98 128 LEU B N 1
ATOM 2149 C CA . LEU B 1 128 ? 12.508 0.916 11.633 1 98 128 LEU B CA 1
ATOM 2150 C C . LEU B 1 128 ? 13.461 2.072 11.906 1 98 128 LEU B C 1
ATOM 2152 O O . LEU B 1 128 ? 13.508 2.592 13.023 1 98 128 LEU B O 1
ATOM 2156 N N . GLU B 1 129 ? 14.211 2.42 10.984 1 98.06 129 GLU B N 1
ATOM 2157 C CA . GLU B 1 129 ? 15.078 3.594 11.086 1 98.06 129 GLU B CA 1
ATOM 2158 C C . GLU B 1 129 ? 14.328 4.863 10.688 1 98.06 129 GLU B C 1
ATOM 2160 O O . GLU B 1 129 ? 13.703 4.914 9.625 1 98.06 129 GLU B O 1
ATOM 2165 N N . MET B 1 130 ? 14.438 5.875 11.5 1 96.94 130 MET B N 1
ATOM 2166 C CA . MET B 1 130 ? 13.844 7.164 11.148 1 96.94 130 MET B CA 1
ATOM 2167 C C . MET B 1 130 ? 14.422 7.688 9.836 1 96.94 130 MET B C 1
ATOM 2169 O O . MET B 1 130 ? 15.625 7.578 9.594 1 96.94 130 MET B O 1
ATOM 2173 N N . GLY B 1 131 ? 13.5 8.227 8.977 1 97.12 131 GLY B N 1
ATOM 2174 C CA . GLY B 1 131 ? 13.953 8.742 7.695 1 97.12 131 GLY B CA 1
ATOM 2175 C C . GLY B 1 131 ? 13.883 7.711 6.582 1 97.12 131 GLY B C 1
ATOM 2176 O O . GLY B 1 131 ? 14.078 8.039 5.41 1 97.12 131 GLY B O 1
ATOM 2177 N N . SER B 1 132 ? 13.641 6.457 6.934 1 97.69 132 SER B N 1
ATOM 2178 C CA . SER B 1 132 ? 13.516 5.438 5.898 1 97.69 132 SER B CA 1
ATOM 2179 C C . SER B 1 132 ? 12.273 5.664 5.043 1 97.69 132 SER B C 1
ATOM 2181 O O . SER B 1 132 ? 11.234 6.09 5.551 1 97.69 132 SER B O 1
ATOM 2183 N N . ARG B 1 133 ? 12.32 5.359 3.748 1 98 133 ARG B N 1
ATOM 2184 C CA . ARG B 1 133 ? 11.18 5.453 2.846 1 98 133 ARG B CA 1
ATOM 2185 C C . ARG B 1 133 ? 10.172 4.344 3.123 1 98 133 ARG B C 1
ATOM 2187 O O . ARG B 1 133 ? 10.531 3.164 3.146 1 98 133 ARG B O 1
ATOM 2194 N N . ILE B 1 134 ? 8.883 4.75 3.242 1 98.25 134 ILE B N 1
ATOM 2195 C CA . ILE B 1 134 ? 7.93 3.764 3.746 1 98.25 134 ILE B CA 1
ATOM 2196 C C . ILE B 1 134 ? 6.676 3.762 2.871 1 98.25 134 ILE B C 1
ATOM 2198 O O . ILE B 1 134 ? 5.926 2.785 2.854 1 98.25 134 ILE B O 1
ATOM 2202 N N . ALA B 1 135 ? 6.375 4.762 2.182 1 98.56 135 ALA B N 1
ATOM 2203 C CA . ALA B 1 135 ? 5.184 4.91 1.351 1 98.56 135 ALA B CA 1
ATOM 2204 C C . ALA B 1 135 ? 5.539 5.5 -0.012 1 98.56 135 ALA B C 1
ATOM 2206 O O . ALA B 1 135 ? 6.645 6.008 -0.208 1 98.56 135 ALA B O 1
ATOM 2207 N N . GLN B 1 136 ? 4.664 5.387 -0.909 1 98.56 136 GLN B N 1
ATOM 2208 C CA . GLN B 1 136 ? 4.77 6.047 -2.207 1 98.56 136 GLN B CA 1
ATOM 2209 C C . GLN B 1 136 ? 3.527 6.887 -2.496 1 98.56 136 GLN B C 1
ATOM 2211 O O . GLN B 1 136 ? 2.404 6.383 -2.449 1 98.56 136 GLN B O 1
ATOM 2216 N N . LEU B 1 137 ? 3.766 8.117 -2.746 1 98.69 137 LEU B N 1
ATOM 2217 C CA . LEU B 1 137 ? 2.717 9.031 -3.174 1 98.69 137 LEU B CA 1
ATOM 2218 C C . LEU B 1 137 ? 2.51 8.961 -4.684 1 98.69 137 LEU B C 1
ATOM 2220 O O . LEU B 1 137 ? 3.475 9.023 -5.449 1 98.69 137 LEU B O 1
ATOM 2224 N N . VAL B 1 138 ? 1.306 8.766 -5.113 1 98.5 138 VAL B N 1
ATOM 2225 C CA . VAL B 1 138 ? 0.92 8.867 -6.516 1 98.5 138 VAL B CA 1
ATOM 2226 C C . VAL B 1 138 ? -0.166 9.93 -6.676 1 98.5 138 VAL B C 1
ATOM 2228 O O . VAL B 1 138 ? -1.018 10.094 -5.797 1 98.5 138 VAL B O 1
ATOM 2231 N N . VAL B 1 139 ? -0.12 10.68 -7.777 1 98 139 VAL B N 1
ATOM 2232 C CA . VAL B 1 139 ? -1.013 11.82 -7.969 1 98 139 VAL B CA 1
ATOM 2233 C C . VAL B 1 139 ? -1.681 11.727 -9.336 1 98 139 VAL B C 1
ATOM 2235 O O . VAL B 1 139 ? -1.012 11.492 -10.344 1 98 139 VAL B O 1
ATOM 2238 N N . ALA B 1 140 ? -2.957 11.898 -9.359 1 97.38 140 ALA B N 1
ATOM 2239 C CA . ALA B 1 140 ? -3.746 11.812 -10.586 1 97.38 140 ALA B CA 1
ATOM 2240 C C . ALA B 1 140 ? -4.441 13.141 -10.875 1 97.38 140 ALA B C 1
ATOM 2242 O O . ALA B 1 140 ? -4.656 13.953 -9.969 1 97.38 140 ALA B O 1
ATOM 2243 N N . ARG B 1 141 ? -4.836 13.312 -12.102 1 94.38 141 ARG B N 1
ATOM 2244 C CA . ARG B 1 141 ? -5.652 14.461 -12.477 1 94.38 141 ARG B CA 1
ATOM 2245 C C . ARG B 1 141 ? -7.113 14.242 -12.094 1 94.38 141 ARG B C 1
ATOM 2247 O O . ARG B 1 141 ? -7.605 13.117 -12.133 1 94.38 141 ARG B O 1
ATOM 2254 N N . VAL B 1 142 ? -7.73 15.336 -11.68 1 92.31 142 VAL B N 1
ATOM 2255 C CA . VAL B 1 142 ? -9.18 15.359 -11.477 1 92.31 142 VAL B CA 1
ATOM 2256 C C . VAL B 1 142 ? -9.859 16.016 -12.672 1 92.31 142 VAL B C 1
ATOM 2258 O O . VAL B 1 142 ? -9.438 17.094 -13.125 1 92.31 142 VAL B O 1
ATOM 2261 N N . GLU B 1 143 ? -10.859 15.336 -13.172 1 88.19 143 GLU B N 1
ATOM 2262 C CA . GLU B 1 143 ? -11.547 15.875 -14.336 1 88.19 143 GLU B CA 1
ATOM 2263 C C . GLU B 1 143 ? -12.633 16.859 -13.922 1 88.19 143 GLU B C 1
ATOM 2265 O O . GLU B 1 143 ? -13.211 16.75 -12.844 1 88.19 143 GLU B O 1
ATOM 2270 N N . GLY B 1 144 ? -13.008 17.75 -14.773 1 84.75 144 GLY B N 1
ATOM 2271 C CA . GLY B 1 144 ? -14.102 18.688 -14.578 1 84.75 144 GLY B CA 1
ATOM 2272 C C . GLY B 1 144 ? -13.664 19.984 -13.922 1 84.75 144 GLY B C 1
ATOM 2273 O O . GLY B 1 144 ? -12.492 20.156 -13.586 1 84.75 144 GLY B O 1
ATOM 2274 N N . PRO B 1 145 ? -14.562 21 -13.852 1 83.06 145 PRO B N 1
ATOM 2275 C CA . PRO B 1 145 ? -14.25 22.297 -13.25 1 83.06 145 PRO B CA 1
ATOM 2276 C C . PRO B 1 145 ? -13.945 22.203 -11.758 1 83.06 145 PRO B C 1
ATOM 2278 O O . PRO B 1 145 ? -14.547 21.375 -11.055 1 83.06 145 PRO B O 1
ATOM 2281 N N . LEU B 1 146 ? -12.867 22.859 -11.445 1 76.94 146 LEU B N 1
ATOM 2282 C CA . LEU B 1 146 ? -12.523 22.875 -10.031 1 76.94 146 LEU B CA 1
ATOM 2283 C C . LEU B 1 146 ? -13.57 23.641 -9.227 1 76.94 146 LEU B C 1
ATOM 2285 O O . LEU B 1 146 ? -13.867 24.797 -9.531 1 76.94 146 LEU B O 1
ATOM 2289 N N . THR B 1 147 ? -14.156 22.938 -8.391 1 75.19 147 THR B N 1
ATOM 2290 C CA . THR B 1 147 ? -15.234 23.609 -7.676 1 75.19 147 THR B CA 1
ATOM 2291 C C . THR B 1 147 ? -14.766 24.109 -6.309 1 75.19 147 THR B C 1
ATOM 2293 O O . THR B 1 147 ? -15.266 25.094 -5.789 1 75.19 147 THR B O 1
ATOM 2296 N N . SER B 1 148 ? -13.922 23.438 -5.664 1 87 148 SER B N 1
ATOM 2297 C CA . SER B 1 148 ? -13.414 23.844 -4.359 1 87 148 SER B CA 1
ATOM 2298 C C . SER B 1 148 ? -12.047 23.234 -4.07 1 87 148 SER B C 1
ATOM 2300 O O . SER B 1 148 ? -11.664 22.25 -4.703 1 87 148 SER B O 1
ATOM 2302 N N . LEU B 1 149 ? -11.367 24 -3.266 1 91.81 149 LEU B N 1
ATOM 2303 C CA . LEU B 1 149 ? -10.078 23.516 -2.777 1 91.81 149 LEU B CA 1
ATOM 2304 C C . LEU B 1 149 ? -10.188 23.062 -1.321 1 91.81 149 LEU B C 1
ATOM 2306 O O . LEU B 1 149 ? -11.133 23.438 -0.623 1 91.81 149 LEU B O 1
ATOM 2310 N N . TYR B 1 150 ? -9.281 22.266 -1.008 1 93.44 150 TYR B N 1
ATOM 2311 C CA . TYR B 1 150 ? -9.305 21.688 0.333 1 93.44 150 TYR B CA 1
ATOM 2312 C C . TYR B 1 150 ? -9.211 22.781 1.394 1 93.44 150 TYR B C 1
ATOM 2314 O O . TYR B 1 150 ? -8.32 23.641 1.341 1 93.44 150 TYR B O 1
ATOM 2322 N N . LYS B 1 151 ? -10.047 22.734 2.34 1 91.5 151 LYS B N 1
ATOM 2323 C CA . LYS B 1 151 ? -10.078 23.656 3.479 1 91.5 151 LYS B CA 1
ATOM 2324 C C . LYS B 1 151 ? -10.328 22.891 4.781 1 91.5 151 LYS B C 1
ATOM 2326 O O . LYS B 1 151 ? -10.859 23.469 5.738 1 91.5 151 LYS B O 1
ATOM 2331 N N . GLY B 1 152 ? -9.977 21.672 4.816 1 91.75 152 GLY B N 1
ATOM 2332 C CA . GLY B 1 152 ? -10.266 20.828 5.969 1 91.75 152 GLY B CA 1
ATOM 2333 C C . GLY B 1 152 ? -9.359 21.109 7.152 1 91.75 152 GLY B C 1
ATOM 2334 O O . GLY B 1 152 ? -8.453 21.938 7.066 1 91.75 152 GLY B O 1
ATOM 2335 N N . ASP B 1 153 ? -9.5 20.375 8.242 1 90.38 153 ASP B N 1
ATOM 2336 C CA . ASP B 1 153 ? -8.906 20.594 9.555 1 90.38 153 ASP B CA 1
ATOM 2337 C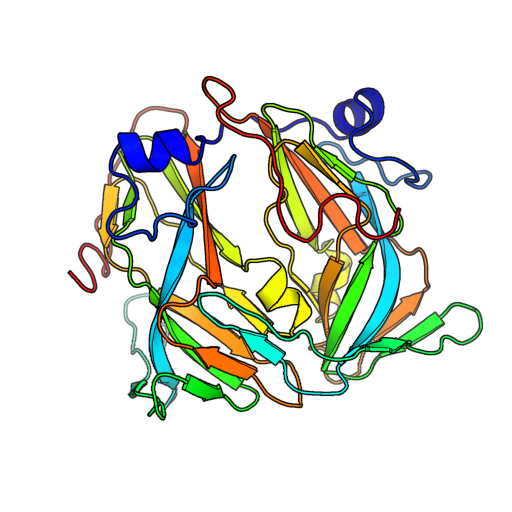 C . ASP B 1 153 ? -7.391 20.422 9.508 1 90.38 153 ASP B C 1
ATOM 2339 O O . ASP B 1 153 ? -6.676 20.891 10.398 1 90.38 153 ASP B O 1
ATOM 2343 N N . TYR B 1 154 ? -6.918 19.859 8.477 1 93.5 154 TYR B N 1
ATOM 2344 C CA . TYR B 1 154 ? -5.516 19.469 8.508 1 93.5 154 TYR B CA 1
ATOM 2345 C C . TYR B 1 154 ? -4.695 20.266 7.512 1 93.5 154 TYR B C 1
ATOM 2347 O O . TYR B 1 154 ? -3.549 19.922 7.219 1 93.5 154 TYR B O 1
ATOM 2355 N N . GLN B 1 155 ? -5.281 21.266 6.895 1 95.25 155 GLN B N 1
ATOM 2356 C CA . GLN B 1 155 ? -4.539 22.156 6.016 1 95.25 155 GLN B CA 1
ATOM 2357 C C . GLN B 1 155 ? -3.328 22.75 6.73 1 95.25 155 GLN B C 1
ATOM 2359 O O . GLN B 1 155 ? -3.459 23.312 7.82 1 95.25 155 GLN B O 1
ATOM 2364 N N . GLY B 1 156 ? -2.135 22.516 6.172 1 95.69 156 GLY B N 1
ATOM 2365 C CA . GLY B 1 156 ? -0.923 23.094 6.727 1 95.69 156 GLY B CA 1
ATOM 2366 C C . GLY B 1 156 ? -0.353 22.297 7.883 1 95.69 156 GLY B C 1
ATOM 2367 O O . GLY B 1 156 ? 0.562 22.75 8.57 1 95.69 156 GLY B O 1
ATOM 2368 N N . GLU B 1 157 ? -0.825 21.156 8.148 1 94.12 157 GLU B N 1
ATOM 2369 C CA . GLU B 1 157 ? -0.354 20.375 9.289 1 94.12 157 GLU B CA 1
ATOM 2370 C C . GLU B 1 157 ? 1.138 20.078 9.172 1 94.12 157 GLU B C 1
ATOM 2372 O O . GLU B 1 157 ? 1.641 19.812 8.078 1 94.12 157 GLU B O 1
ATOM 2377 N N . GLY B 1 158 ? 1.896 20.156 10.32 1 93.25 158 GLY B N 1
ATOM 2378 C CA . GLY B 1 158 ? 3.303 19.812 10.43 1 93.25 158 GLY B CA 1
ATOM 2379 C C . GLY B 1 158 ? 4.223 20.812 9.758 1 93.25 158 GLY B C 1
ATOM 2380 O O . GLY B 1 158 ? 5.391 20.516 9.5 1 93.25 158 GLY B O 1
ATOM 2381 N N . LEU B 1 159 ? 3.613 21.891 9.289 1 94.06 159 LEU B N 1
ATOM 2382 C CA . LEU B 1 159 ? 4.438 22.891 8.625 1 94.06 159 LEU B CA 1
ATOM 2383 C C . LEU B 1 159 ? 4.957 23.922 9.625 1 94.06 159 LEU B C 1
ATOM 2385 O O . LEU B 1 159 ? 4.332 24.156 10.664 1 94.06 159 LEU B O 1
#